Protein AF-A0A812JXA1-F1 (afdb_monomer_lite)

Radius of gyration: 20.54 Å; chains: 1; bounding box: 42×44×64 Å

Foldseek 3Di:
DEWEWEDDVPDATDGDRPQNVCCVVDDPPDHDDDDDDDPLQDLVYWYKYWYQVLLPPDPRDTFIWTKHACNNLPDVRLVVLLVVVVVVLVVQLVVLVVQLVVLVVCLVPDDPVCNVVSVVSNVVSVSSNVSSVVVVVVSVSCVVVRMDIADADPPVCRVVRNVVCSVVVNRPPPPDDPVVVVVVVVVVVVVVVVVVVVVPPPD

Sequence (203 aa):
DVVLYRDTNQHEPELLSVNEYLQEFLPANLRLRERQPHDRSSESVWVLVLCSASYCCRGPLNHWAPGWWREQLGDDEFLRLHEEAFSSLTERITEARLRCDLARIDYADCEEEQRDVAMATVITWQEEMQRLDNLREFRQRMLRAGIFVQESRADGSCLLWSLRALTRNDPQLEDESEEARQEQLDLRIAARRNISGLQTCEG

pLDDT: mean 73.34, std 18.46, range [36.84, 96.5]

Secondary structure (DSSP, 8-state):
-EEEEE--SSSS-EEEEHHHHHHTTS-TT--PPP-PPP-TT-TT-EEEEEEEGGGTTSSSPEEEEEEEEHHHH-HHHHHHHHHHHHHHHHHHHHHHHHHHHHHHHHHHH--GGGHHHHHHHHHHHHHHHHHHHHHHHHHHHHHHTTEEEPPPP-SS-HHHHHHHHHHHT-SS-----HHHHHHHHHHHHHHHHHHHHTTS---

Structure (mmCIF, N/CA/C/O backbone):
data_AF-A0A812JXA1-F1
#
_entry.id   AF-A0A812JXA1-F1
#
loop_
_atom_site.group_PDB
_atom_site.id
_atom_site.type_symbol
_atom_site.label_atom_id
_atom_site.label_alt_id
_atom_site.label_comp_id
_atom_site.label_asym_id
_atom_site.label_entity_id
_atom_site.label_seq_id
_atom_site.pdbx_PDB_ins_code
_atom_site.Cartn_x
_atom_site.Cartn_y
_atom_site.Cartn_z
_atom_site.occupancy
_atom_site.B_iso_or_equiv
_atom_site.auth_seq_id
_atom_site.auth_comp_id
_atom_site.auth_asym_id
_atom_site.auth_atom_id
_atom_site.pdbx_PDB_model_num
ATOM 1 N N . ASP A 1 1 ? -4.308 4.816 22.199 1.00 47.00 1 ASP A N 1
ATOM 2 C CA . ASP A 1 1 ? -3.147 3.893 22.238 1.00 47.00 1 ASP A CA 1
ATOM 3 C C . ASP A 1 1 ? -2.756 3.508 20.828 1.00 47.00 1 ASP A C 1
ATOM 5 O O . ASP A 1 1 ? -3.656 3.321 20.029 1.00 47.00 1 ASP A O 1
ATOM 9 N N . VAL A 1 2 ? -1.463 3.456 20.500 1.00 43.44 2 VAL A N 1
ATOM 10 C CA . VAL A 1 2 ? -0.997 3.103 19.148 1.00 43.44 2 VAL A CA 1
ATOM 11 C C . VAL A 1 2 ? -0.368 1.707 19.200 1.00 43.44 2 VAL A C 1
ATOM 13 O O . VAL A 1 2 ? 0.479 1.446 20.055 1.00 43.44 2 VAL A O 1
ATOM 16 N N . VAL A 1 3 ? -0.799 0.808 18.318 1.00 49.50 3 VAL A N 1
ATOM 17 C CA . VAL A 1 3 ? -0.258 -0.556 18.162 1.00 49.50 3 VAL A CA 1
ATOM 18 C C . VAL A 1 3 ? 0.629 -0.588 16.924 1.00 49.50 3 VAL A C 1
ATOM 20 O O . VAL A 1 3 ? 0.201 -0.068 15.893 1.00 49.50 3 VAL A O 1
ATOM 23 N N . LEU A 1 4 ? 1.832 -1.178 17.009 1.00 49.72 4 LEU A N 1
ATOM 24 C CA . LEU A 1 4 ? 2.688 -1.359 15.838 1.00 49.72 4 LEU A CA 1
ATOM 25 C C . LEU A 1 4 ? 2.557 -2.739 15.236 1.00 49.72 4 LEU A C 1
ATOM 27 O O . LEU A 1 4 ? 2.487 -3.768 15.896 1.00 49.72 4 LEU A O 1
ATOM 31 N N . TYR A 1 5 ? 2.599 -2.744 13.921 1.00 53.19 5 TYR A N 1
ATOM 32 C CA . TYR A 1 5 ? 2.764 -3.962 13.164 1.00 53.19 5 TYR A CA 1
ATOM 33 C C . TYR A 1 5 ? 4.083 -3.878 12.441 1.00 53.19 5 TYR A C 1
ATOM 35 O O . TYR A 1 5 ? 4.263 -2.988 11.610 1.00 53.19 5 TYR A O 1
ATOM 43 N N . ARG A 1 6 ? 5.006 -4.780 12.777 1.00 48.91 6 ARG A N 1
ATOM 44 C CA . ARG A 1 6 ? 6.240 -4.933 12.021 1.00 48.91 6 ARG A CA 1
ATOM 45 C C . ARG A 1 6 ? 6.047 -6.072 11.045 1.00 48.91 6 ARG A C 1
ATOM 47 O O . ARG A 1 6 ? 5.897 -7.230 11.428 1.00 48.91 6 ARG A O 1
ATOM 54 N N . ASP A 1 7 ? 6.089 -5.726 9.769 1.00 49.00 7 ASP A N 1
ATOM 55 C CA . ASP A 1 7 ? 6.208 -6.728 8.728 1.00 49.00 7 ASP A CA 1
ATOM 56 C C . ASP A 1 7 ? 7.645 -7.272 8.724 1.00 49.00 7 ASP A C 1
ATOM 58 O O . ASP A 1 7 ? 8.573 -6.653 8.194 1.00 49.00 7 ASP A O 1
ATOM 62 N N . THR A 1 8 ? 7.852 -8.402 9.394 1.00 46.81 8 THR A N 1
ATOM 63 C CA . THR A 1 8 ? 9.056 -9.206 9.223 1.00 46.81 8 THR A CA 1
ATOM 64 C C . THR A 1 8 ? 8.789 -10.114 8.023 1.00 46.81 8 THR A C 1
ATOM 66 O O . THR A 1 8 ? 7.745 -10.757 7.936 1.00 46.81 8 THR A O 1
ATOM 69 N N . ASN A 1 9 ? 9.710 -10.194 7.061 1.00 46.47 9 ASN A N 1
ATOM 70 C CA . ASN A 1 9 ? 9.578 -11.048 5.866 1.00 46.47 9 ASN A CA 1
ATOM 71 C C . ASN A 1 9 ? 9.526 -12.572 6.190 1.00 46.47 9 ASN A C 1
ATOM 73 O O . ASN A 1 9 ? 9.874 -13.397 5.350 1.00 46.47 9 ASN A O 1
ATOM 77 N N . GLN A 1 10 ? 9.167 -12.963 7.418 1.00 46.00 10 GLN A N 1
ATOM 78 C CA . GLN A 1 10 ? 9.210 -14.310 7.973 1.00 46.00 10 GLN A CA 1
ATOM 79 C C . GLN A 1 10 ? 7.863 -14.646 8.646 1.00 46.00 10 GLN A C 1
ATOM 81 O O . GLN A 1 10 ? 7.669 -14.529 9.847 1.00 46.00 10 GLN A O 1
ATOM 86 N N . HIS A 1 11 ? 6.940 -15.112 7.810 1.00 44.06 11 HIS A N 1
ATOM 87 C CA . HIS A 1 11 ? 5.798 -15.988 8.103 1.00 44.06 11 HIS A CA 1
ATOM 88 C C . HIS A 1 11 ? 4.578 -15.493 8.900 1.00 44.06 11 HIS A C 1
ATOM 90 O O . HIS A 1 11 ? 3.487 -15.892 8.502 1.00 44.06 11 HIS A O 1
ATOM 96 N N . GLU A 1 12 ? 4.661 -14.583 9.868 1.00 43.47 12 GLU A N 1
ATOM 97 C CA . GLU A 1 12 ? 3.472 -13.920 10.446 1.00 43.47 12 GLU A CA 1
ATOM 98 C C . GLU A 1 12 ? 3.821 -12.482 10.868 1.00 43.47 12 GLU A C 1
ATOM 100 O O . GLU A 1 12 ? 4.927 -12.260 11.358 1.00 43.47 12 GLU A O 1
ATOM 105 N N . PRO A 1 13 ? 2.932 -11.485 10.669 1.00 47.44 13 PRO A N 1
ATOM 106 C CA . PRO A 1 13 ? 3.186 -10.131 11.150 1.00 47.44 13 PRO A CA 1
ATOM 107 C C . PRO A 1 13 ? 3.361 -10.158 12.667 1.00 47.44 13 PRO A C 1
ATOM 109 O O . PRO A 1 13 ? 2.468 -10.615 13.384 1.00 47.44 13 PRO A O 1
ATOM 112 N N . GLU A 1 14 ? 4.485 -9.650 13.161 1.00 48.44 14 GLU A N 1
ATOM 113 C CA . GLU A 1 14 ? 4.710 -9.570 14.597 1.00 48.44 14 GLU A CA 1
ATOM 114 C C . GLU A 1 14 ? 3.941 -8.362 15.144 1.00 48.44 14 GLU A C 1
ATOM 116 O O . GLU A 1 14 ? 4.157 -7.211 14.738 1.00 48.44 14 GLU A O 1
ATOM 121 N N . LEU A 1 15 ? 2.995 -8.647 16.038 1.00 47.25 15 LEU A N 1
ATOM 122 C CA . LEU A 1 15 ? 2.322 -7.653 16.864 1.00 47.25 15 LEU A CA 1
ATOM 123 C C . LEU A 1 15 ? 3.344 -7.126 17.868 1.00 47.25 15 LEU A C 1
ATOM 125 O O . LEU A 1 15 ? 3.558 -7.738 18.910 1.00 47.25 15 LEU A O 1
ATOM 129 N N . LEU A 1 16 ? 3.969 -6.000 17.546 1.00 48.62 16 LEU A N 1
ATOM 130 C CA . LEU A 1 16 ? 4.795 -5.272 18.496 1.00 48.62 16 LEU A CA 1
ATOM 131 C C . LEU A 1 16 ? 3.952 -4.132 19.059 1.00 48.62 16 LEU A C 1
ATOM 133 O O . LEU A 1 16 ? 3.372 -3.320 18.342 1.00 48.62 16 LEU A O 1
ATOM 137 N N . SER A 1 17 ? 3.882 -3.994 20.369 1.00 49.84 17 SER A N 1
ATOM 138 C CA . SER A 1 17 ? 3.446 -2.721 20.928 1.00 49.84 17 SER A CA 1
ATOM 139 C C . SER A 1 17 ? 4.358 -1.600 20.389 1.00 49.84 17 SER A C 1
ATOM 141 O O . SER A 1 17 ? 5.561 -1.801 20.200 1.00 49.84 17 SER A O 1
ATOM 143 N N . VAL A 1 18 ? 3.826 -0.384 20.173 1.00 51.50 18 VAL A N 1
ATOM 144 C CA . VAL A 1 18 ? 4.669 0.815 19.927 1.00 51.50 18 VAL A CA 1
ATOM 145 C C . VAL A 1 18 ? 5.808 0.904 20.923 1.00 51.50 18 VAL A C 1
ATOM 147 O O . VAL A 1 18 ? 6.904 1.345 20.590 1.00 51.50 18 VAL A O 1
ATOM 150 N N . ASN A 1 19 ? 5.540 0.429 22.130 1.00 50.81 19 ASN A N 1
ATOM 151 C CA . ASN A 1 19 ? 6.482 0.398 23.211 1.00 50.81 19 ASN A CA 1
ATOM 152 C C . ASN A 1 19 ? 7.686 -0.496 22.922 1.00 50.81 19 ASN A C 1
ATOM 154 O O . ASN A 1 19 ? 8.795 -0.023 23.107 1.00 50.81 19 ASN A O 1
ATOM 158 N N . GLU A 1 20 ? 7.514 -1.710 22.405 1.00 54.56 20 GLU A N 1
ATOM 159 C CA . GLU A 1 20 ? 8.637 -2.610 22.095 1.00 54.56 20 GLU A CA 1
ATOM 160 C C . GLU A 1 20 ? 9.541 -2.054 20.993 1.00 54.56 20 GLU A C 1
ATOM 162 O O . GLU A 1 20 ? 10.758 -2.021 21.156 1.00 54.56 20 GLU A O 1
ATOM 167 N N . TYR A 1 21 ? 8.956 -1.520 19.921 1.00 55.97 21 TYR A N 1
ATOM 168 C CA . TYR A 1 21 ? 9.725 -0.885 18.849 1.00 55.97 21 TYR A CA 1
ATOM 169 C C . TYR A 1 21 ? 10.427 0.396 19.317 1.00 55.97 21 TYR A C 1
ATOM 171 O O . TYR A 1 21 ? 11.605 0.589 19.044 1.00 55.97 21 TYR A O 1
ATOM 179 N N . LEU A 1 22 ? 9.731 1.287 20.037 1.00 54.34 22 LEU A N 1
ATOM 180 C CA . LEU A 1 22 ? 10.336 2.524 20.542 1.00 54.34 22 LEU A CA 1
ATOM 181 C C . LEU A 1 22 ? 11.379 2.254 21.628 1.00 54.34 22 LEU A C 1
ATOM 183 O O . LEU A 1 22 ? 12.313 3.038 21.773 1.00 54.34 22 LEU A O 1
ATOM 187 N N . GLN A 1 23 ? 11.254 1.158 22.374 1.00 60.25 23 GLN A N 1
ATOM 188 C CA . GLN A 1 23 ? 12.194 0.782 23.423 1.00 60.25 23 GLN A CA 1
ATOM 189 C C . GLN A 1 23 ? 13.572 0.395 22.877 1.00 60.25 23 GLN A C 1
ATOM 191 O O . GLN A 1 23 ? 14.554 0.575 23.592 1.00 60.25 23 GLN A O 1
ATOM 196 N N . GLU A 1 24 ? 13.682 -0.004 21.604 1.00 58.28 24 GLU A N 1
ATOM 197 C CA . GLU A 1 24 ? 14.976 -0.136 20.912 1.00 58.28 24 GLU A CA 1
ATOM 198 C C . GLU A 1 24 ? 15.706 1.213 20.749 1.00 58.28 24 GLU A C 1
ATOM 200 O O . GLU A 1 24 ? 16.930 1.250 20.629 1.00 58.28 24 GLU A O 1
ATOM 205 N N . PHE A 1 25 ? 14.971 2.329 20.772 1.00 54.22 25 PHE A N 1
ATOM 206 C CA . PHE A 1 25 ? 15.504 3.684 20.597 1.00 54.22 25 PHE A CA 1
ATOM 207 C C . PHE A 1 25 ? 15.569 4.483 21.904 1.00 54.22 25 PHE A C 1
ATOM 209 O O . PHE A 1 25 ? 16.093 5.600 21.917 1.00 54.22 25 PHE A O 1
ATOM 216 N N . LEU A 1 26 ? 15.034 3.945 23.003 1.00 42.44 26 LEU A N 1
ATOM 217 C CA . LEU A 1 26 ? 15.062 4.599 24.304 1.00 42.44 26 LEU A CA 1
ATOM 218 C C . LEU A 1 26 ? 16.324 4.216 25.095 1.00 42.44 26 LEU A C 1
ATOM 220 O O . LEU A 1 26 ? 16.783 3.076 25.035 1.00 42.44 26 LEU A O 1
ATOM 224 N N . PRO A 1 27 ? 16.881 5.146 25.891 1.00 44.25 27 PRO A N 1
ATOM 225 C CA . PRO A 1 27 ? 17.913 4.835 26.874 1.00 44.25 27 PRO A CA 1
ATOM 226 C C . PRO A 1 27 ? 17.512 3.646 27.759 1.00 44.25 27 PRO A C 1
ATOM 228 O O . PRO A 1 27 ? 16.365 3.562 28.189 1.00 44.25 27 PRO A O 1
ATOM 231 N N . ALA A 1 28 ? 18.457 2.761 28.096 1.00 56.38 28 ALA A N 1
ATOM 232 C CA . ALA A 1 28 ? 18.189 1.501 28.813 1.00 56.38 28 ALA A CA 1
ATOM 233 C C . ALA A 1 28 ? 17.456 1.658 30.167 1.00 56.38 28 ALA A C 1
ATOM 235 O O . ALA A 1 28 ? 16.892 0.699 30.698 1.00 56.38 28 ALA A O 1
ATOM 236 N N . ASN A 1 29 ? 17.476 2.861 30.744 1.00 51.19 29 ASN A N 1
ATOM 237 C CA . ASN A 1 29 ? 16.800 3.227 31.987 1.00 51.19 29 ASN A CA 1
ATOM 238 C C . ASN A 1 29 ? 15.346 3.706 31.802 1.00 51.19 29 ASN A C 1
ATOM 240 O O . ASN A 1 29 ? 14.646 3.887 32.797 1.00 51.19 29 ASN A O 1
ATOM 244 N N . LEU A 1 30 ? 14.880 3.910 30.569 1.00 36.84 30 LEU A N 1
ATOM 245 C CA . LEU A 1 30 ? 13.503 4.271 30.249 1.00 36.84 30 LEU A CA 1
ATOM 246 C C . LEU A 1 30 ? 12.765 3.038 29.729 1.00 36.84 30 LEU A C 1
ATOM 248 O O . LEU A 1 30 ? 13.123 2.460 28.709 1.00 36.84 30 LEU A O 1
ATOM 252 N N . ARG A 1 31 ? 11.715 2.634 30.447 1.00 45.81 31 ARG A N 1
ATOM 253 C CA . ARG A 1 31 ? 10.808 1.568 30.015 1.00 45.81 31 ARG A CA 1
ATOM 254 C C . ARG A 1 31 ? 9.458 2.166 29.690 1.00 45.81 31 ARG A C 1
ATOM 256 O O . ARG A 1 31 ? 8.892 2.903 30.500 1.00 45.81 31 ARG A O 1
ATOM 263 N N . LEU A 1 32 ? 8.931 1.818 28.528 1.00 46.78 32 LEU A N 1
ATOM 264 C CA . LEU A 1 32 ? 7.546 2.103 28.206 1.00 46.78 32 LEU A CA 1
ATOM 265 C C . LEU A 1 32 ? 6.682 1.043 28.904 1.00 46.78 32 LEU A C 1
ATOM 267 O O . LEU A 1 32 ? 7.048 -0.127 28.972 1.00 46.78 32 LEU A O 1
ATOM 271 N N . ARG A 1 33 ? 5.577 1.455 29.534 1.00 44.72 33 ARG A N 1
ATOM 272 C CA . ARG A 1 33 ? 4.720 0.521 30.282 1.00 44.72 33 ARG A CA 1
ATOM 273 C C . ARG A 1 33 ? 4.042 -0.443 29.307 1.00 44.72 33 ARG A C 1
ATOM 275 O O . ARG A 1 33 ? 3.288 0.015 28.453 1.00 44.72 33 ARG A O 1
ATOM 282 N N . GLU A 1 34 ? 4.245 -1.749 29.473 1.00 42.81 34 GLU A N 1
ATOM 283 C CA . GLU A 1 34 ? 3.378 -2.769 28.867 1.00 42.81 34 GLU A CA 1
ATOM 284 C C . GLU A 1 34 ? 1.927 -2.483 29.268 1.00 42.81 34 GLU A C 1
ATOM 286 O O . GLU A 1 34 ? 1.610 -2.327 30.454 1.00 42.81 34 GLU A O 1
ATOM 291 N N . ARG A 1 35 ? 1.044 -2.359 28.275 1.00 46.59 35 ARG A N 1
ATOM 292 C CA . ARG A 1 35 ? -0.397 -2.262 28.506 1.00 46.59 35 ARG A CA 1
ATOM 293 C C . ARG A 1 35 ? -1.067 -3.582 28.147 1.00 46.59 35 ARG A C 1
ATOM 295 O O . ARG A 1 35 ? -0.590 -4.327 27.301 1.00 46.59 35 ARG A O 1
ATOM 302 N N . GLN A 1 36 ? -2.166 -3.836 28.858 1.00 50.19 36 GLN A N 1
ATOM 303 C CA . GLN A 1 36 ? -3.110 -4.935 28.655 1.00 50.19 36 GLN A CA 1
ATOM 304 C C . GLN A 1 36 ? -3.514 -5.089 27.178 1.00 50.19 36 GLN A C 1
ATOM 306 O O . GLN A 1 36 ? -3.412 -4.110 26.437 1.00 50.19 36 GLN A O 1
ATOM 311 N N . PRO A 1 37 ? -4.016 -6.271 26.756 1.00 56.03 37 PRO A N 1
ATOM 312 C CA . PRO A 1 37 ? -4.596 -6.429 25.425 1.00 56.03 37 PRO A CA 1
ATOM 313 C C . PRO A 1 37 ? -5.590 -5.296 25.169 1.00 56.03 37 PRO A C 1
ATOM 315 O O . PRO A 1 37 ? -6.545 -5.112 25.924 1.00 56.03 37 PRO A O 1
ATOM 318 N N . HIS A 1 38 ? -5.300 -4.489 24.150 1.00 64.81 38 HIS A N 1
ATOM 319 C CA . HIS A 1 38 ? -6.135 -3.353 23.800 1.00 64.81 38 HIS A CA 1
ATOM 320 C C . HIS A 1 38 ? -7.512 -3.858 23.370 1.00 64.81 38 HIS A C 1
ATOM 322 O O . HIS A 1 38 ? -7.615 -4.836 22.627 1.00 64.81 38 HIS A O 1
ATOM 328 N N . ASP A 1 39 ? -8.562 -3.183 23.831 1.00 77.69 39 ASP A N 1
ATOM 329 C CA . ASP A 1 39 ? -9.905 -3.387 23.307 1.00 77.69 39 ASP A CA 1
ATOM 330 C C . ASP A 1 39 ? -9.907 -3.021 21.818 1.00 77.69 39 ASP A C 1
ATOM 332 O O . ASP A 1 39 ? -9.845 -1.845 21.454 1.00 77.69 39 ASP A O 1
ATOM 336 N N . ARG A 1 40 ? -9.935 -4.048 20.963 1.00 82.31 40 ARG A N 1
ATOM 337 C CA . ARG A 1 40 ? -9.897 -3.902 19.504 1.00 82.31 40 ARG A CA 1
ATOM 338 C C . ARG A 1 40 ? -11.133 -3.216 18.948 1.00 82.31 40 ARG A C 1
ATOM 340 O O . ARG A 1 40 ? -11.069 -2.755 17.824 1.00 82.31 40 ARG A O 1
ATOM 347 N N . SER A 1 41 ? -12.221 -3.122 19.710 1.00 83.25 41 SER A N 1
ATOM 348 C CA . SER A 1 41 ? -13.416 -2.373 19.309 1.00 83.25 41 SER A CA 1
ATOM 349 C C . SER A 1 41 ? -13.345 -0.888 19.676 1.00 83.25 41 SER A C 1
ATOM 351 O O . SER A 1 41 ? -14.182 -0.099 19.247 1.00 83.25 41 SER A O 1
ATOM 353 N N . SER A 1 42 ? -12.345 -0.473 20.462 1.00 80.75 42 SER A N 1
ATOM 354 C CA . SER A 1 42 ? -12.266 0.897 20.956 1.00 80.75 42 SER A CA 1
ATOM 355 C C . SER A 1 42 ? -11.832 1.880 19.870 1.00 80.75 42 SER A C 1
ATOM 357 O O . SER A 1 42 ? -10.747 1.763 19.307 1.00 80.75 42 SER A O 1
ATOM 359 N N . GLU A 1 43 ? -12.607 2.944 19.677 1.00 72.31 43 GLU A N 1
ATOM 360 C CA . GLU A 1 43 ? -12.248 4.092 18.824 1.00 72.31 43 GLU A CA 1
ATOM 361 C C . GLU A 1 43 ? -11.020 4.871 19.344 1.00 72.31 43 GLU A C 1
ATOM 363 O O . GLU A 1 43 ? -10.392 5.642 18.621 1.00 72.31 43 GLU A O 1
ATOM 368 N N . SER A 1 44 ? -10.646 4.663 20.613 1.00 68.69 44 SER A N 1
ATOM 369 C CA . SER A 1 44 ? -9.478 5.301 21.241 1.00 68.69 44 SER A CA 1
ATOM 370 C C . SER A 1 44 ? -8.157 4.545 21.013 1.00 68.69 44 SER A C 1
ATOM 372 O O . SER A 1 44 ? -7.084 4.978 21.462 1.00 68.69 44 SER A O 1
ATOM 374 N N . VAL A 1 45 ? -8.224 3.400 20.328 1.00 75.00 45 VAL A N 1
ATOM 375 C CA . VAL A 1 45 ? -7.081 2.564 19.959 1.00 75.00 45 VAL A CA 1
ATOM 376 C C . VAL A 1 45 ? -6.844 2.700 18.460 1.00 75.00 45 VAL A C 1
ATOM 378 O O . VAL A 1 45 ? -7.736 2.494 17.648 1.00 75.00 45 VAL A O 1
ATOM 381 N N . TRP A 1 46 ? -5.621 3.043 18.083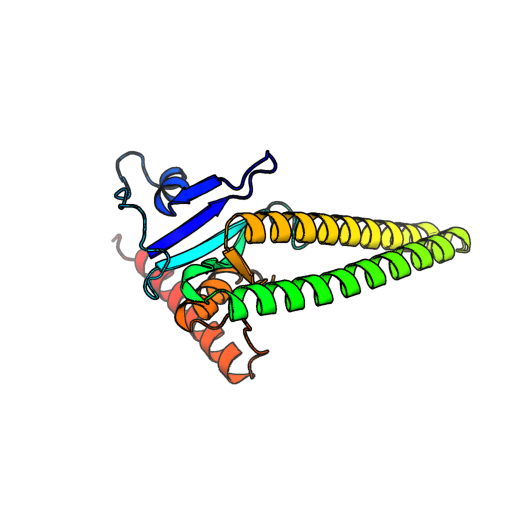 1.00 73.06 46 TRP A N 1
ATOM 382 C CA . TRP A 1 46 ? -5.211 3.247 16.704 1.00 73.06 46 TRP A CA 1
ATOM 383 C C . TRP A 1 46 ? -4.187 2.186 16.313 1.00 73.06 46 TRP A C 1
ATOM 385 O O . TRP A 1 46 ? -3.285 1.866 17.093 1.00 73.06 46 TRP A O 1
ATOM 395 N N . VAL A 1 47 ? -4.294 1.654 15.097 1.00 82.19 47 VAL A N 1
ATOM 396 C CA . VAL A 1 47 ? -3.282 0.750 14.548 1.00 82.19 47 VAL A CA 1
ATOM 397 C C . VAL A 1 47 ? -2.408 1.537 13.592 1.00 82.19 47 VAL A C 1
ATOM 399 O O . VAL A 1 47 ? -2.894 2.206 12.683 1.00 82.19 47 VAL A O 1
ATOM 402 N N . LEU A 1 48 ? -1.102 1.463 13.804 1.00 80.75 48 LEU A N 1
ATOM 403 C CA . LEU A 1 48 ? -0.125 2.075 12.929 1.00 80.75 48 LEU A CA 1
ATOM 404 C C . LEU A 1 48 ? 0.830 0.988 12.449 1.00 80.75 48 LEU A C 1
ATOM 406 O O . LEU A 1 48 ? 1.560 0.384 13.227 1.00 80.75 48 LEU A O 1
ATOM 410 N N . VAL A 1 49 ? 0.822 0.715 11.156 1.00 79.38 49 VAL A N 1
ATOM 411 C CA . VAL A 1 49 ? 1.627 -0.351 10.573 1.00 79.38 49 VAL A CA 1
ATOM 412 C C . VAL A 1 49 ? 2.946 0.222 10.076 1.00 79.38 49 VAL A C 1
ATOM 414 O O . VAL A 1 49 ? 2.965 1.206 9.334 1.00 79.38 49 VAL A O 1
ATOM 417 N N . LEU A 1 50 ? 4.048 -0.390 10.509 1.00 76.12 50 LEU A N 1
ATOM 418 C CA . LEU A 1 50 ? 5.392 -0.094 10.045 1.00 76.12 50 LEU A CA 1
ATOM 419 C C . LEU A 1 50 ? 5.786 -1.093 8.960 1.00 76.12 50 LEU A C 1
ATOM 421 O O . LEU A 1 50 ? 6.116 -2.249 9.232 1.00 76.12 50 LEU A O 1
ATOM 425 N N . CYS A 1 51 ? 5.804 -0.619 7.723 1.00 71.44 51 CYS A N 1
ATOM 426 C CA . CYS A 1 51 ? 6.219 -1.397 6.567 1.00 71.44 51 CYS A CA 1
ATOM 427 C C . CYS A 1 51 ? 7.641 -0.996 6.165 1.00 71.44 51 CYS A C 1
ATOM 429 O O . CYS A 1 51 ? 7.984 0.188 6.168 1.00 71.44 51 CYS A O 1
ATOM 431 N N . SER A 1 52 ? 8.475 -1.949 5.746 1.00 62.12 52 SER A N 1
ATOM 432 C CA . SER A 1 52 ? 9.725 -1.578 5.069 1.00 62.12 52 SER A CA 1
ATOM 433 C C . SER A 1 52 ? 9.409 -0.981 3.683 1.00 62.12 52 SER A C 1
ATOM 435 O O . SER A 1 52 ? 8.580 -1.509 2.938 1.00 62.12 52 SER A O 1
ATOM 437 N N . ALA A 1 53 ? 10.026 0.152 3.320 1.00 50.88 53 ALA A N 1
ATOM 438 C CA . ALA A 1 53 ? 9.720 0.918 2.100 1.00 50.88 53 ALA A CA 1
ATOM 439 C C . ALA A 1 53 ? 10.215 0.286 0.788 1.00 50.88 53 ALA A C 1
ATOM 441 O O . ALA A 1 53 ? 10.171 0.944 -0.256 1.00 50.88 53 ALA A O 1
ATOM 442 N N . SER A 1 54 ? 10.528 -1.014 0.776 1.00 48.91 54 SER A N 1
ATOM 443 C CA . SER A 1 54 ? 10.430 -1.827 -0.450 1.00 48.91 54 SER A CA 1
ATOM 444 C C . SER A 1 54 ? 9.057 -1.667 -1.130 1.00 48.91 54 SER A C 1
ATOM 446 O O . SER A 1 54 ? 8.908 -1.926 -2.316 1.00 48.91 54 SER A O 1
ATOM 448 N N . TYR A 1 55 ? 8.077 -1.167 -0.378 1.00 44.84 55 TYR A N 1
ATOM 449 C CA . TYR A 1 55 ? 6.748 -0.739 -0.780 1.00 44.84 55 TYR A CA 1
ATOM 450 C C . TYR A 1 55 ? 6.652 0.549 -1.646 1.00 44.84 55 TYR A C 1
ATOM 452 O O . TYR A 1 55 ? 5.667 0.718 -2.368 1.00 44.84 55 TYR A O 1
ATOM 460 N N . CYS A 1 56 ? 7.639 1.462 -1.609 1.00 43.50 56 CYS A N 1
ATOM 461 C CA . CYS A 1 56 ? 7.580 2.791 -2.264 1.00 43.50 56 CYS A CA 1
ATOM 462 C C . CYS A 1 56 ? 8.883 3.236 -2.969 1.00 43.50 56 CYS A C 1
ATOM 464 O O . CYS A 1 56 ? 9.129 4.436 -3.101 1.00 43.50 56 CYS A O 1
ATOM 466 N N . CYS A 1 57 ? 9.729 2.303 -3.415 1.00 43.38 57 CYS A N 1
ATOM 467 C CA . CYS A 1 57 ? 10.885 2.577 -4.292 1.00 43.38 57 CYS A CA 1
ATOM 468 C C . CYS A 1 57 ? 11.901 3.626 -3.779 1.00 43.38 57 CYS A C 1
ATOM 470 O O . CYS A 1 57 ? 12.608 4.246 -4.570 1.00 43.38 57 CYS A O 1
ATOM 472 N N . ARG A 1 58 ? 12.021 3.841 -2.461 1.00 41.22 58 ARG A N 1
ATOM 473 C CA . ARG A 1 58 ? 13.035 4.740 -1.872 1.00 41.22 58 ARG A CA 1
ATOM 474 C C . ARG A 1 58 ? 13.871 4.029 -0.817 1.00 41.22 58 ARG A C 1
ATOM 476 O O . ARG A 1 58 ? 13.866 4.419 0.345 1.00 41.22 58 ARG A O 1
ATOM 483 N N . GLY A 1 59 ? 14.596 2.991 -1.232 1.00 45.06 59 GLY A N 1
ATOM 484 C CA . GLY A 1 59 ? 15.549 2.290 -0.368 1.00 45.06 59 GLY A CA 1
ATOM 485 C C . GLY A 1 59 ? 14.948 1.784 0.960 1.00 45.06 59 GLY A C 1
ATOM 486 O O . GLY A 1 59 ? 13.728 1.704 1.112 1.00 45.06 59 GLY A O 1
ATOM 487 N N . PRO A 1 60 ? 15.793 1.420 1.938 1.00 45.31 60 PRO A N 1
ATOM 488 C CA . PRO A 1 60 ? 15.369 0.880 3.228 1.00 45.31 60 PRO A CA 1
ATOM 489 C C . PRO A 1 60 ? 14.929 2.001 4.182 1.00 45.31 60 PRO A C 1
ATOM 491 O O . PRO A 1 60 ? 15.539 2.225 5.225 1.00 45.31 60 PRO A O 1
ATOM 494 N N . LEU A 1 61 ? 13.894 2.754 3.815 1.00 52.44 61 LEU A N 1
ATOM 495 C CA . LEU A 1 61 ? 13.226 3.666 4.743 1.00 52.44 61 LEU A CA 1
ATOM 496 C C . LEU A 1 61 ? 11.992 2.986 5.335 1.00 52.44 61 LEU A C 1
ATOM 498 O O . LEU A 1 61 ? 11.411 2.085 4.749 1.00 52.44 61 LEU A O 1
ATOM 502 N N . ASN A 1 62 ? 11.599 3.387 6.530 1.00 63.78 62 ASN A N 1
ATOM 503 C CA . ASN A 1 62 ? 10.399 2.884 7.180 1.00 63.78 62 ASN A CA 1
ATOM 504 C C . ASN A 1 62 ? 9.180 3.673 6.664 1.00 63.78 62 ASN A C 1
ATOM 506 O O . ASN A 1 62 ? 9.193 4.904 6.703 1.00 63.78 62 ASN A O 1
ATOM 510 N N . HIS A 1 63 ? 8.152 2.988 6.158 1.00 75.81 63 HIS A N 1
ATOM 511 C CA . HIS A 1 63 ? 6.882 3.582 5.734 1.00 75.81 63 HIS A CA 1
ATOM 512 C C . HIS A 1 63 ? 5.799 3.301 6.775 1.00 75.81 63 HIS A C 1
ATOM 514 O O . HIS A 1 63 ? 5.675 2.182 7.266 1.00 75.81 63 HIS A O 1
ATOM 520 N N . TRP A 1 64 ? 5.013 4.324 7.092 1.00 81.19 64 TRP A N 1
ATOM 521 C CA . TRP A 1 64 ? 3.921 4.242 8.052 1.00 81.19 64 TRP A CA 1
ATOM 522 C C . TRP A 1 64 ? 2.590 4.231 7.319 1.00 81.19 64 TRP A C 1
ATOM 524 O O . TRP A 1 64 ? 2.375 5.076 6.451 1.00 81.19 64 TRP A O 1
ATOM 534 N N . ALA A 1 65 ? 1.718 3.300 7.690 1.00 84.50 65 ALA A N 1
ATOM 535 C CA . ALA A 1 65 ? 0.369 3.192 7.160 1.00 84.50 65 ALA A CA 1
ATOM 536 C C . ALA A 1 65 ? -0.651 3.112 8.309 1.00 84.50 65 ALA A C 1
ATOM 538 O O . ALA A 1 65 ? -0.404 2.402 9.289 1.00 84.50 65 ALA A O 1
ATOM 539 N N . PRO A 1 66 ? -1.790 3.820 8.231 1.00 88.38 66 PRO A N 1
ATOM 540 C CA . PRO A 1 66 ? -2.853 3.671 9.207 1.00 88.38 66 PRO A CA 1
ATOM 541 C C . PRO A 1 66 ? -3.574 2.341 8.999 1.00 88.38 66 PRO A C 1
ATOM 543 O O . PRO A 1 66 ? -3.752 1.881 7.865 1.00 88.38 66 PRO A O 1
ATOM 546 N N . GLY A 1 67 ? -3.994 1.735 10.103 1.00 90.50 67 GLY A N 1
ATOM 547 C CA . GLY A 1 67 ? -4.805 0.535 10.092 1.00 90.50 67 GLY A CA 1
ATOM 548 C C . GLY A 1 67 ? -5.999 0.617 11.034 1.00 90.50 67 GLY A C 1
ATOM 549 O O . GLY A 1 67 ? -5.994 1.357 12.019 1.00 90.50 67 GLY A O 1
ATOM 550 N N . TRP A 1 68 ? -6.997 -0.204 10.736 1.00 90.94 68 TRP A N 1
ATOM 551 C CA . TRP A 1 68 ? -8.214 -0.360 11.520 1.00 90.94 68 TRP A CA 1
ATOM 552 C C . TRP A 1 68 ? -8.462 -1.833 11.768 1.00 90.94 68 TRP A C 1
ATOM 554 O O . TRP A 1 68 ? -8.324 -2.658 10.860 1.00 90.94 68 TRP A O 1
ATOM 564 N N . TRP A 1 69 ? -8.849 -2.158 12.992 1.00 91.50 69 TRP A N 1
ATOM 565 C CA . TRP A 1 69 ? -9.325 -3.492 13.308 1.00 91.50 69 TRP A CA 1
ATOM 566 C C . TRP A 1 69 ? -10.680 -3.745 12.657 1.00 91.50 69 TRP A C 1
ATOM 568 O O . TRP A 1 69 ? -11.521 -2.850 12.552 1.00 91.50 69 TRP A O 1
ATOM 578 N N . ARG A 1 70 ? -10.923 -4.999 12.281 1.00 93.31 70 ARG A N 1
ATOM 579 C CA . ARG A 1 70 ? -12.232 -5.479 11.831 1.00 93.31 70 ARG A CA 1
ATOM 580 C C . ARG A 1 70 ? -13.323 -5.133 12.843 1.00 93.31 70 ARG A C 1
ATOM 582 O O . ARG A 1 70 ? -14.410 -4.732 12.454 1.00 93.31 70 ARG A O 1
ATOM 589 N N . GLU A 1 71 ? -13.015 -5.229 14.131 1.00 92.44 71 GLU A N 1
ATOM 590 C CA . GLU A 1 71 ? -13.925 -4.908 15.228 1.00 92.44 71 GLU A CA 1
ATOM 591 C C . GLU A 1 71 ? -14.294 -3.414 15.309 1.00 92.44 71 GLU A C 1
ATOM 593 O O . GLU A 1 71 ? -15.340 -3.100 15.867 1.00 92.44 71 GLU A O 1
ATOM 598 N N . GLN A 1 72 ? -13.482 -2.505 14.751 1.00 89.50 72 GLN A N 1
ATOM 599 C CA . GLN A 1 72 ? -13.785 -1.062 14.699 1.00 89.50 72 GLN A CA 1
ATOM 600 C C . GLN A 1 72 ? -14.685 -0.702 13.518 1.00 89.50 72 GLN A C 1
ATOM 602 O O . GLN A 1 72 ? -15.535 0.171 13.641 1.00 89.50 72 GLN A O 1
ATOM 607 N N . LEU A 1 73 ? -14.480 -1.361 12.376 1.00 91.19 73 LEU A N 1
ATOM 608 C CA . LEU A 1 73 ? -15.217 -1.095 11.136 1.00 91.19 73 LEU A CA 1
ATOM 609 C C . LEU A 1 73 ? -16.536 -1.881 11.064 1.00 91.19 73 LEU A C 1
ATOM 611 O O . LEU A 1 73 ? -17.492 -1.474 10.413 1.00 91.19 73 LEU A O 1
ATOM 615 N N . GLY A 1 74 ? -16.593 -3.036 11.726 1.00 93.25 74 GLY A N 1
ATOM 616 C CA . GLY A 1 74 ? -17.624 -4.035 11.477 1.00 93.25 74 GLY A CA 1
ATOM 617 C C . GLY A 1 74 ? -17.359 -4.827 10.193 1.00 93.25 74 GLY A C 1
ATOM 618 O O . GLY A 1 74 ? -16.606 -4.419 9.308 1.00 93.25 74 GLY A O 1
ATOM 619 N N . ASP A 1 75 ? -17.977 -6.003 10.103 1.00 95.56 75 ASP A N 1
ATOM 620 C CA . ASP A 1 75 ? -17.684 -6.993 9.061 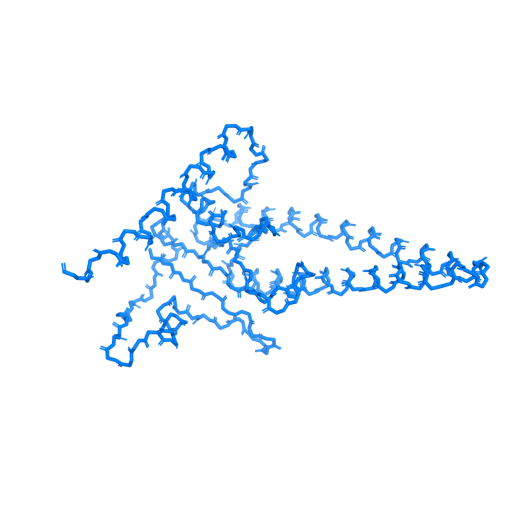1.00 95.56 75 ASP A CA 1
ATOM 621 C C . ASP A 1 75 ? -17.943 -6.481 7.641 1.00 95.56 75 ASP A C 1
ATOM 623 O O . ASP A 1 75 ? -17.105 -6.673 6.760 1.00 95.56 75 ASP A O 1
ATOM 627 N N . ASP A 1 76 ? -19.076 -5.812 7.428 1.00 96.50 76 ASP A N 1
ATOM 628 C CA . ASP A 1 76 ? -19.498 -5.369 6.098 1.00 96.50 76 ASP A CA 1
ATOM 629 C C . ASP A 1 76 ? -18.557 -4.294 5.538 1.00 96.50 76 ASP A C 1
ATOM 631 O O . ASP A 1 76 ? -18.090 -4.395 4.401 1.00 96.50 76 ASP A O 1
ATOM 635 N N . GLU A 1 77 ? -18.229 -3.280 6.343 1.00 94.81 77 GLU A N 1
ATOM 636 C CA . GLU A 1 77 ? -17.309 -2.219 5.933 1.00 94.81 77 GLU A CA 1
ATOM 637 C C . GLU A 1 77 ? -15.882 -2.748 5.769 1.00 94.81 77 GLU A C 1
ATOM 639 O O . GLU A 1 77 ? -15.219 -2.432 4.780 1.00 94.81 77 GLU A O 1
ATOM 644 N N . PHE A 1 78 ? -15.428 -3.605 6.686 1.00 94.88 78 PHE A N 1
ATOM 645 C CA . PHE A 1 78 ? -14.118 -4.239 6.602 1.00 94.88 78 PHE A CA 1
ATOM 646 C C . PHE A 1 78 ? -13.940 -5.023 5.295 1.00 94.88 78 PHE A C 1
ATOM 648 O O . PHE A 1 78 ? -12.919 -4.875 4.617 1.00 94.88 78 PHE A O 1
ATOM 655 N N . LEU A 1 79 ? -14.927 -5.846 4.922 1.00 94.62 79 LEU A N 1
ATOM 656 C CA . LEU A 1 79 ? -14.880 -6.622 3.683 1.00 94.62 79 LEU A CA 1
ATOM 657 C C . LEU A 1 79 ? -14.946 -5.719 2.451 1.00 94.62 79 LEU A C 1
ATOM 659 O O . LEU A 1 79 ? -14.116 -5.880 1.557 1.00 94.62 79 LEU A O 1
ATOM 663 N N . ARG A 1 80 ? -15.847 -4.728 2.434 1.00 95.81 80 ARG A N 1
ATOM 664 C CA . ARG A 1 80 ? -15.960 -3.759 1.334 1.00 95.81 80 ARG A CA 1
ATOM 665 C C . ARG A 1 80 ? -14.636 -3.037 1.073 1.00 95.81 80 ARG A C 1
ATOM 667 O O . ARG A 1 80 ? -14.178 -2.987 -0.065 1.00 95.81 80 ARG A O 1
ATOM 674 N N . LEU A 1 81 ? -14.001 -2.504 2.118 1.00 94.25 81 LEU A N 1
ATOM 675 C CA . LEU A 1 81 ? -12.737 -1.770 1.995 1.00 94.25 81 LEU A CA 1
ATOM 676 C C . LEU A 1 81 ? -11.604 -2.659 1.463 1.00 94.25 81 LEU A C 1
ATOM 678 O O . LEU A 1 81 ? -10.805 -2.226 0.630 1.00 94.25 81 LEU A O 1
ATOM 682 N N . HIS A 1 82 ? -11.540 -3.921 1.899 1.00 93.25 82 HIS A N 1
ATOM 683 C CA . HIS A 1 82 ? -10.583 -4.881 1.344 1.00 93.25 82 HIS A CA 1
ATOM 684 C C . HIS A 1 82 ? -10.884 -5.214 -0.118 1.00 93.25 82 HIS A C 1
ATOM 686 O O . HIS A 1 82 ? -9.957 -5.237 -0.924 1.00 93.25 82 HIS A O 1
ATOM 692 N N . GLU A 1 83 ? -12.145 -5.442 -0.484 1.00 94.00 83 GLU A N 1
ATOM 693 C CA . GLU A 1 83 ? -12.550 -5.715 -1.869 1.00 94.00 83 GLU A CA 1
ATOM 694 C C . GLU A 1 83 ? -12.197 -4.560 -2.812 1.00 94.00 83 GLU A C 1
ATOM 696 O O . GLU A 1 83 ? -11.604 -4.794 -3.870 1.00 94.00 83 GLU A O 1
ATOM 701 N N . GLU A 1 84 ? -12.483 -3.318 -2.418 1.00 92.81 84 GLU A N 1
ATOM 702 C CA . GLU A 1 84 ? -12.109 -2.113 -3.167 1.00 92.81 84 GLU A CA 1
ATOM 703 C C . GLU A 1 84 ? -10.588 -2.030 -3.351 1.00 92.81 84 GLU A C 1
ATOM 705 O O . GLU A 1 84 ? -10.086 -1.861 -4.469 1.00 92.81 84 GLU A O 1
ATOM 710 N N . ALA A 1 85 ? -9.835 -2.23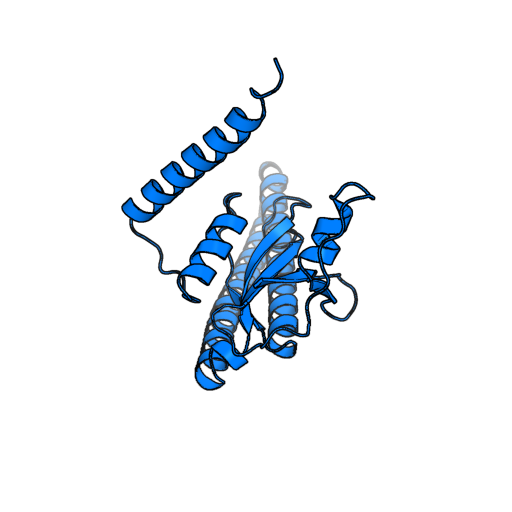4 -2.269 1.00 89.19 85 ALA A N 1
ATOM 711 C CA . ALA A 1 85 ? -8.382 -2.190 -2.307 1.00 89.19 85 ALA A CA 1
ATOM 712 C C . ALA A 1 85 ? -7.763 -3.308 -3.166 1.00 89.19 85 ALA A C 1
ATOM 714 O O . ALA A 1 85 ? -6.811 -3.061 -3.910 1.00 89.19 85 ALA A O 1
ATOM 715 N N . PHE A 1 86 ? -8.288 -4.535 -3.094 1.00 92.50 86 PHE A N 1
ATOM 716 C CA . PHE A 1 86 ? -7.826 -5.651 -3.925 1.00 92.50 86 PHE A CA 1
ATOM 717 C C . PHE A 1 86 ? -8.198 -5.468 -5.395 1.00 92.50 86 PHE A C 1
ATOM 719 O O . PHE A 1 86 ? -7.401 -5.835 -6.263 1.00 92.50 86 PHE A O 1
ATOM 726 N N . SER A 1 87 ? -9.361 -4.885 -5.683 1.00 93.12 87 SER A N 1
ATOM 727 C CA . SER A 1 87 ? -9.785 -4.575 -7.051 1.00 93.12 87 SER A CA 1
ATOM 728 C C . SER A 1 87 ? -8.836 -3.556 -7.683 1.00 93.12 87 SER A C 1
ATOM 730 O O . SER A 1 87 ? -8.215 -3.854 -8.704 1.00 93.12 87 SER A O 1
ATOM 732 N N . SER A 1 88 ? -8.590 -2.430 -7.002 1.00 91.38 88 SER A N 1
ATOM 733 C CA . SER A 1 88 ? -7.627 -1.413 -7.450 1.00 91.38 88 SER A CA 1
ATOM 734 C C . SER A 1 88 ? -6.210 -1.979 -7.624 1.00 91.38 88 SER A C 1
ATOM 736 O O . SER A 1 88 ? -5.517 -1.692 -8.602 1.00 91.38 88 SER A O 1
ATOM 738 N N . LEU A 1 89 ? -5.761 -2.837 -6.703 1.00 90.31 89 LEU A N 1
ATOM 739 C CA . LEU A 1 89 ? -4.452 -3.477 -6.807 1.00 90.31 89 LEU A CA 1
ATOM 740 C C . LEU A 1 89 ? -4.360 -4.438 -8.000 1.00 90.31 89 LEU A C 1
ATOM 742 O O . LEU A 1 89 ? -3.329 -4.497 -8.669 1.00 90.31 89 LEU A O 1
ATOM 746 N N . THR A 1 90 ? -5.426 -5.183 -8.284 1.00 93.31 90 THR A N 1
ATOM 747 C CA . THR A 1 90 ? -5.480 -6.108 -9.424 1.00 93.31 90 THR A CA 1
ATOM 748 C C . THR A 1 90 ? -5.386 -5.357 -10.750 1.00 93.31 90 THR A C 1
ATOM 750 O O . THR A 1 90 ? -4.661 -5.790 -11.652 1.00 93.31 90 THR A O 1
ATOM 753 N N . GLU A 1 91 ? -6.051 -4.206 -10.856 1.00 94.00 91 GLU A N 1
ATOM 754 C CA . GLU A 1 91 ? -5.940 -3.309 -12.010 1.00 94.00 91 GLU A CA 1
ATOM 755 C C . GLU A 1 91 ? -4.502 -2.804 -12.182 1.00 94.00 91 GLU A C 1
ATOM 757 O O . GLU A 1 91 ? -3.919 -2.980 -13.253 1.00 94.00 91 GLU A O 1
ATOM 762 N N . ARG A 1 92 ? -3.880 -2.296 -11.107 1.00 92.06 92 ARG A N 1
ATOM 763 C CA . ARG A 1 92 ? -2.476 -1.835 -11.112 1.00 92.06 92 ARG A CA 1
ATOM 764 C C . ARG A 1 92 ? -1.498 -2.935 -11.528 1.00 92.06 92 ARG A C 1
ATOM 766 O O . ARG A 1 92 ? -0.594 -2.679 -12.317 1.00 92.06 92 ARG A O 1
ATOM 773 N N . ILE A 1 93 ? -1.673 -4.163 -11.029 1.00 92.38 93 ILE A N 1
ATOM 774 C CA . ILE A 1 93 ? -0.839 -5.319 -11.409 1.00 92.38 93 ILE A CA 1
ATOM 775 C C . ILE A 1 93 ? -0.996 -5.626 -12.899 1.00 92.38 93 ILE A C 1
ATOM 777 O O . ILE A 1 93 ? -0.010 -5.889 -13.588 1.00 92.38 93 ILE A O 1
ATOM 781 N N . THR A 1 94 ? -2.230 -5.603 -13.401 1.00 94.19 94 THR A N 1
ATOM 782 C CA . THR A 1 94 ? -2.521 -5.874 -14.813 1.00 94.19 94 THR A CA 1
ATOM 783 C C . THR A 1 94 ? -1.891 -4.814 -15.713 1.00 94.19 94 THR A C 1
ATOM 785 O O . THR A 1 94 ? -1.239 -5.153 -16.700 1.00 94.19 94 THR A O 1
ATOM 788 N N . GLU A 1 95 ? -2.014 -3.540 -15.339 1.00 94.06 95 GLU A N 1
ATOM 789 C CA . GLU A 1 95 ? -1.395 -2.430 -16.058 1.00 94.06 95 GLU A CA 1
ATOM 790 C C . GLU A 1 95 ? 0.137 -2.521 -16.043 1.00 94.06 95 GLU A C 1
ATOM 792 O O . GLU A 1 95 ? 0.768 -2.425 -17.095 1.00 94.06 95 GLU A O 1
ATOM 797 N N . ALA A 1 96 ? 0.745 -2.752 -14.877 1.00 92.38 96 ALA A N 1
ATOM 798 C CA . ALA A 1 96 ? 2.196 -2.870 -14.750 1.00 92.38 96 ALA A CA 1
ATOM 799 C C . ALA A 1 96 ? 2.754 -4.028 -15.594 1.00 92.38 96 ALA A C 1
ATOM 801 O O . ALA A 1 96 ? 3.790 -3.869 -16.238 1.00 92.38 96 ALA A O 1
ATOM 802 N N . ARG A 1 97 ? 2.044 -5.165 -15.655 1.00 94.19 97 ARG A N 1
ATOM 803 C CA . ARG A 1 97 ? 2.399 -6.294 -16.532 1.00 94.19 97 ARG A CA 1
ATOM 804 C C . ARG A 1 97 ? 2.377 -5.900 -18.000 1.00 94.19 97 ARG A C 1
ATOM 806 O O . ARG A 1 97 ? 3.369 -6.111 -18.689 1.00 94.19 97 ARG A O 1
ATOM 813 N N . LEU A 1 98 ? 1.290 -5.273 -18.453 1.00 94.94 98 LEU A N 1
ATOM 814 C CA . LEU A 1 98 ? 1.173 -4.812 -19.835 1.00 94.94 98 LEU A CA 1
ATOM 815 C C . LEU A 1 98 ? 2.307 -3.842 -20.194 1.00 94.94 98 LEU A C 1
ATOM 817 O O . LEU A 1 98 ? 2.938 -3.988 -21.237 1.00 94.94 98 LEU A O 1
ATOM 821 N N . ARG A 1 99 ? 2.603 -2.876 -19.318 1.00 93.44 99 ARG A N 1
ATOM 822 C CA . ARG A 1 99 ? 3.690 -1.911 -19.527 1.00 93.44 99 ARG A CA 1
ATOM 823 C C . ARG A 1 99 ? 5.068 -2.572 -19.530 1.00 93.44 99 ARG A C 1
ATOM 825 O O . ARG A 1 99 ? 5.907 -2.198 -20.343 1.00 93.44 99 ARG A O 1
ATOM 832 N N . CYS A 1 100 ? 5.295 -3.566 -18.673 1.00 93.88 100 CYS A N 1
ATOM 833 C CA . CYS A 1 100 ? 6.531 -4.345 -18.673 1.00 93.88 100 CYS A CA 1
ATOM 834 C C . CYS A 1 100 ? 6.706 -5.132 -19.979 1.00 93.88 100 CYS A C 1
ATOM 836 O O . CYS A 1 100 ? 7.813 -5.187 -20.513 1.00 93.88 100 CYS A O 1
ATOM 838 N N . ASP A 1 101 ? 5.637 -5.742 -20.493 1.00 93.75 101 ASP A N 1
ATOM 839 C CA . ASP A 1 101 ? 5.680 -6.504 -21.742 1.00 93.75 101 ASP A CA 1
ATOM 840 C C . ASP A 1 101 ? 5.913 -5.588 -22.950 1.00 93.75 101 ASP A C 1
ATOM 842 O O . ASP A 1 101 ? 6.751 -5.901 -23.794 1.00 93.75 101 ASP A O 1
ATOM 846 N N . LEU A 1 102 ? 5.266 -4.418 -22.991 1.00 93.81 102 LEU A N 1
ATOM 847 C CA . LEU A 1 102 ? 5.535 -3.393 -24.006 1.00 93.81 102 LEU A CA 1
ATOM 848 C C . LEU A 1 102 ? 6.987 -2.905 -23.946 1.00 93.81 102 LEU A C 1
ATOM 850 O O . LEU A 1 102 ? 7.665 -2.900 -24.967 1.00 93.81 102 LEU A O 1
ATOM 854 N N . ALA A 1 103 ? 7.510 -2.606 -22.753 1.00 91.56 103 ALA A N 1
ATOM 855 C CA . ALA A 1 103 ? 8.902 -2.185 -22.590 1.00 91.56 103 ALA A CA 1
ATOM 856 C C . ALA A 1 103 ? 9.906 -3.250 -23.074 1.00 91.56 103 ALA A C 1
ATOM 858 O O . ALA A 1 103 ? 10.980 -2.914 -23.569 1.00 91.56 103 ALA A O 1
ATOM 859 N N . ARG A 1 104 ? 9.573 -4.543 -22.946 1.00 93.31 104 ARG A N 1
ATOM 860 C CA . ARG A 1 104 ? 10.403 -5.645 -23.463 1.00 93.31 104 ARG A CA 1
ATOM 861 C C . ARG A 1 104 ? 10.392 -5.722 -24.984 1.00 93.31 104 ARG A C 1
ATOM 863 O O . ARG A 1 104 ? 11.428 -6.044 -25.558 1.00 93.31 104 ARG A O 1
ATOM 870 N N . ILE A 1 105 ? 9.247 -5.454 -25.611 1.00 94.44 105 ILE A N 1
ATOM 871 C CA . ILE A 1 105 ? 9.132 -5.363 -27.071 1.00 94.44 105 ILE A CA 1
ATOM 872 C C . ILE A 1 105 ? 9.962 -4.174 -27.563 1.00 94.44 105 ILE A C 1
ATOM 874 O O . ILE A 1 105 ? 10.835 -4.361 -28.404 1.00 94.44 105 ILE A O 1
ATOM 878 N N . ASP A 1 106 ? 9.792 -2.999 -26.951 1.00 90.56 106 ASP A N 1
ATOM 879 C CA . ASP A 1 106 ? 10.558 -1.796 -27.296 1.00 90.56 106 ASP A CA 1
ATOM 880 C C . ASP A 1 106 ? 12.071 -2.027 -27.160 1.00 90.56 106 ASP A C 1
ATOM 882 O O . ASP A 1 106 ? 12.843 -1.620 -28.021 1.00 90.56 106 ASP A O 1
ATOM 886 N N . TYR A 1 107 ? 12.511 -2.729 -26.111 1.00 91.44 107 TYR A N 1
ATOM 887 C CA . TYR A 1 107 ? 13.914 -3.115 -25.939 1.00 91.44 107 TYR A CA 1
ATOM 888 C C . TYR A 1 107 ? 14.422 -4.090 -27.014 1.00 91.44 107 TYR A C 1
ATOM 890 O O . TYR A 1 107 ? 15.590 -4.027 -27.403 1.00 91.44 107 TYR A O 1
ATOM 898 N N . ALA A 1 108 ? 13.582 -5.019 -27.474 1.00 92.19 108 ALA A N 1
ATOM 899 C CA . ALA A 1 108 ? 13.957 -5.965 -28.521 1.00 92.19 108 ALA A CA 1
ATOM 900 C C . ALA A 1 108 ? 14.105 -5.277 -29.888 1.00 92.19 108 ALA A C 1
ATOM 902 O O . ALA A 1 108 ? 14.992 -5.652 -30.657 1.00 92.19 108 ALA A O 1
ATOM 903 N N . ASP A 1 109 ? 13.279 -4.259 -30.140 1.00 93.69 109 ASP A N 1
ATOM 904 C CA . ASP A 1 109 ? 13.198 -3.540 -31.413 1.00 93.69 109 ASP A CA 1
ATOM 905 C C . ASP A 1 109 ? 14.050 -2.253 -31.451 1.00 93.69 109 ASP A C 1
ATOM 907 O O . ASP A 1 109 ? 14.134 -1.605 -32.495 1.00 93.69 109 ASP A O 1
ATOM 911 N N . CYS A 1 110 ? 14.691 -1.855 -30.343 1.00 92.06 110 CYS A N 1
ATOM 912 C CA . CYS A 1 110 ? 15.438 -0.598 -30.286 1.00 92.06 110 CYS A CA 1
ATOM 913 C C . CYS A 1 110 ? 16.819 -0.669 -30.956 1.00 92.06 110 CYS A C 1
ATOM 915 O O . CYS A 1 110 ? 17.552 -1.659 -30.856 1.00 92.06 110 CYS A O 1
ATOM 917 N N . GLU A 1 111 ? 17.223 0.461 -31.533 1.00 94.06 111 GLU A N 1
ATOM 918 C CA . GLU A 1 111 ? 18.589 0.699 -31.998 1.00 94.06 111 GLU A CA 1
ATOM 919 C C . GLU A 1 111 ? 19.596 0.647 -30.834 1.00 94.06 111 GLU A C 1
ATOM 921 O O . GLU A 1 111 ? 19.267 0.940 -29.680 1.00 94.06 111 GLU A O 1
ATOM 926 N N . GLU A 1 112 ? 20.854 0.312 -31.131 1.00 91.62 112 GLU A N 1
ATOM 927 C CA . GLU A 1 112 ? 21.902 0.104 -30.118 1.00 91.62 112 GLU A CA 1
ATOM 928 C C . GLU A 1 112 ? 22.104 1.328 -29.203 1.00 91.62 112 GLU A C 1
ATOM 930 O O . GLU A 1 112 ? 22.270 1.177 -27.994 1.00 91.62 112 GLU A O 1
ATOM 935 N N . GLU A 1 113 ? 21.978 2.539 -29.753 1.00 91.38 113 GLU A N 1
ATOM 936 C CA . GLU A 1 113 ? 22.113 3.812 -29.029 1.00 91.38 113 GLU A CA 1
ATOM 937 C C . GLU A 1 113 ? 21.012 4.049 -27.975 1.00 91.38 113 GLU A C 1
ATOM 939 O O . GLU A 1 113 ? 21.196 4.842 -27.052 1.00 91.38 113 GLU A O 1
ATOM 944 N N . GLN A 1 114 ? 19.864 3.373 -28.093 1.00 90.94 114 GLN A N 1
ATOM 945 C CA . GLN A 1 114 ? 18.711 3.521 -27.191 1.00 90.94 114 GLN A CA 1
ATOM 946 C C . GLN A 1 114 ? 18.567 2.354 -26.205 1.00 90.94 114 GLN A C 1
ATOM 948 O O . GLN A 1 114 ? 17.727 2.399 -25.300 1.00 90.94 114 GLN A O 1
ATOM 953 N N . ARG A 1 115 ? 19.403 1.321 -26.347 1.00 90.44 115 ARG A N 1
ATOM 954 C CA . ARG A 1 115 ? 19.279 0.054 -25.624 1.00 90.44 115 ARG A CA 1
ATOM 955 C C . ARG A 1 115 ? 19.388 0.203 -24.108 1.00 90.44 115 ARG A C 1
ATOM 957 O O . ARG A 1 115 ? 18.644 -0.458 -23.386 1.00 90.44 115 ARG A O 1
ATOM 964 N N . ASP A 1 116 ? 20.246 1.097 -23.622 1.00 90.81 116 ASP A N 1
ATOM 965 C CA . ASP A 1 116 ? 20.398 1.350 -22.183 1.00 90.81 116 ASP A CA 1
ATOM 966 C C . ASP A 1 116 ? 19.137 1.979 -21.574 1.00 90.81 116 ASP A C 1
ATOM 968 O O . ASP A 1 116 ? 18.706 1.597 -20.485 1.00 90.81 116 ASP A O 1
ATOM 972 N N . VAL A 1 117 ? 18.497 2.904 -22.296 1.00 90.31 117 VAL A N 1
ATOM 973 C CA . VAL A 1 117 ? 17.259 3.566 -21.853 1.00 90.31 117 VAL A CA 1
ATOM 974 C C . VAL A 1 117 ? 16.087 2.586 -21.872 1.00 90.31 117 VAL A C 1
ATOM 976 O O . VAL A 1 117 ? 15.308 2.522 -20.916 1.00 90.31 117 VAL A O 1
ATOM 979 N N . ALA A 1 118 ? 15.978 1.784 -22.932 1.00 89.38 118 ALA A N 1
ATOM 980 C CA . ALA A 1 118 ? 14.962 0.745 -23.026 1.00 89.38 118 ALA A CA 1
ATOM 981 C C . ALA A 1 118 ? 15.145 -0.317 -21.924 1.00 89.38 118 ALA A C 1
ATOM 983 O O . ALA A 1 118 ? 14.181 -0.670 -21.244 1.00 89.38 118 ALA A O 1
ATOM 984 N N . MET A 1 119 ? 16.385 -0.745 -21.650 1.00 92.88 119 MET A N 1
ATOM 985 C CA . MET A 1 119 ? 16.688 -1.671 -20.553 1.00 92.88 119 MET A CA 1
ATOM 986 C C . MET A 1 119 ? 16.323 -1.080 -19.189 1.00 92.88 119 MET A C 1
ATOM 988 O O . MET A 1 119 ? 15.686 -1.751 -18.378 1.00 92.88 119 MET A O 1
ATOM 992 N N . ALA A 1 120 ? 16.675 0.183 -18.930 1.00 90.19 120 ALA A N 1
ATOM 993 C CA . ALA A 1 120 ? 16.309 0.856 -17.684 1.00 90.19 120 ALA A CA 1
ATOM 994 C C . ALA A 1 120 ? 14.783 0.907 -17.492 1.00 90.19 120 ALA A C 1
ATOM 996 O O . ALA A 1 120 ? 14.285 0.730 -16.378 1.00 90.19 120 ALA A O 1
ATOM 997 N N . THR A 1 121 ? 14.031 1.081 -18.582 1.00 91.25 121 THR A N 1
ATOM 998 C CA . THR A 1 121 ? 12.563 1.071 -18.561 1.00 91.25 121 THR A CA 1
ATOM 999 C C . THR A 1 121 ? 12.018 -0.320 -18.225 1.00 91.25 121 THR A C 1
ATOM 1001 O O . THR A 1 121 ? 11.136 -0.434 -17.375 1.00 91.25 121 THR A O 1
ATOM 1004 N N . VAL A 1 122 ? 12.573 -1.386 -18.816 1.00 91.62 122 VAL A N 1
ATOM 1005 C CA . VAL A 1 122 ? 12.215 -2.775 -18.471 1.00 91.62 122 VAL A CA 1
ATOM 1006 C C . VAL A 1 122 ? 12.471 -3.051 -16.990 1.00 91.62 122 VAL A C 1
ATOM 1008 O O . VAL A 1 122 ? 11.572 -3.531 -16.302 1.00 91.62 122 VAL A O 1
ATOM 1011 N N . ILE A 1 123 ? 13.660 -2.706 -16.486 1.00 89.50 123 ILE A N 1
ATOM 1012 C CA . ILE A 1 123 ? 14.026 -2.902 -15.075 1.00 89.50 123 ILE A CA 1
ATOM 1013 C C . ILE A 1 123 ? 13.045 -2.159 -14.160 1.00 89.50 123 ILE A C 1
ATOM 1015 O O . ILE A 1 123 ? 12.524 -2.750 -13.218 1.00 89.50 123 ILE A O 1
ATOM 1019 N N . THR A 1 124 ? 12.722 -0.903 -14.479 1.00 88.81 124 THR A N 1
ATOM 1020 C CA . THR A 1 124 ? 11.778 -0.087 -13.697 1.00 88.81 124 THR A CA 1
ATOM 1021 C C . THR A 1 124 ? 10.412 -0.766 -13.572 1.00 88.81 124 THR A C 1
ATOM 1023 O O . THR A 1 124 ? 9.851 -0.849 -12.479 1.00 88.81 124 THR A O 1
ATOM 1026 N N . TRP A 1 125 ? 9.870 -1.297 -14.673 1.00 91.81 125 TRP A N 1
ATOM 1027 C CA . TRP A 1 125 ? 8.582 -1.993 -14.633 1.00 91.81 125 TRP A CA 1
ATOM 1028 C C . TRP A 1 125 ? 8.660 -3.346 -13.922 1.00 91.81 125 TRP A C 1
ATOM 1030 O O . TRP A 1 125 ? 7.701 -3.732 -13.257 1.00 91.81 125 TRP A O 1
ATOM 1040 N N . GLN A 1 126 ? 9.791 -4.050 -13.995 1.00 90.38 126 GLN A N 1
ATOM 1041 C CA . GLN A 1 126 ? 10.002 -5.277 -13.222 1.00 90.38 126 GLN A CA 1
ATOM 1042 C C . GLN A 1 126 ? 10.029 -5.007 -11.713 1.00 90.38 126 GLN A C 1
ATOM 1044 O O . GLN A 1 126 ? 9.393 -5.739 -10.952 1.00 90.38 126 GLN A O 1
ATOM 1049 N N . GLU A 1 127 ? 10.717 -3.950 -11.283 1.00 86.94 127 GLU A N 1
ATOM 1050 C CA . GLU A 1 127 ? 10.731 -3.513 -9.885 1.00 86.94 127 GLU A CA 1
ATOM 1051 C C . GLU A 1 127 ? 9.329 -3.106 -9.411 1.00 86.94 127 GLU A C 1
ATOM 1053 O O . GLU A 1 127 ? 8.908 -3.492 -8.319 1.00 86.94 127 GLU A O 1
ATOM 1058 N N . GLU A 1 128 ? 8.570 -2.396 -10.249 1.00 87.00 128 GLU A N 1
ATOM 1059 C CA . GLU A 1 128 ? 7.184 -2.021 -9.959 1.00 87.00 128 GLU A CA 1
ATOM 1060 C C . GLU A 1 128 ? 6.269 -3.246 -9.812 1.00 87.00 128 GLU A C 1
ATOM 1062 O O . GLU A 1 128 ? 5.474 -3.310 -8.874 1.00 87.00 128 GLU A O 1
ATOM 1067 N N . MET A 1 129 ? 6.393 -4.257 -10.677 1.00 89.50 129 MET A N 1
ATOM 1068 C CA . MET A 1 129 ? 5.626 -5.499 -10.522 1.00 89.50 129 MET A CA 1
ATOM 1069 C C . MET A 1 129 ? 5.959 -6.210 -9.209 1.00 89.50 129 MET A C 1
ATOM 1071 O O . MET A 1 129 ? 5.045 -6.585 -8.474 1.00 89.50 129 MET A O 1
ATOM 1075 N N . GLN A 1 130 ? 7.248 -6.351 -8.882 1.00 85.88 130 GLN A N 1
ATOM 1076 C CA . GLN A 1 130 ? 7.673 -6.970 -7.624 1.00 85.88 130 GLN A CA 1
ATOM 1077 C C . GLN A 1 130 ? 7.106 -6.214 -6.416 1.00 85.88 130 GLN A C 1
ATOM 1079 O O . GLN A 1 130 ? 6.665 -6.823 -5.440 1.00 85.88 130 GLN A O 1
ATOM 1084 N N . ARG A 1 131 ? 7.079 -4.880 -6.484 1.00 83.56 131 ARG A N 1
ATOM 1085 C CA . ARG A 1 131 ? 6.480 -4.025 -5.457 1.00 83.56 131 ARG A CA 1
ATOM 1086 C C . ARG A 1 131 ? 4.986 -4.297 -5.288 1.00 83.56 131 ARG A C 1
ATOM 1088 O O . ARG A 1 131 ? 4.520 -4.409 -4.155 1.00 83.56 131 ARG A O 1
ATOM 1095 N N . LEU A 1 132 ? 4.238 -4.406 -6.386 1.00 87.94 132 LEU A N 1
ATOM 1096 C CA . LEU A 1 132 ? 2.799 -4.678 -6.351 1.00 87.94 132 LEU A CA 1
ATOM 1097 C C . LEU A 1 132 ? 2.481 -6.090 -5.834 1.00 87.94 132 LEU A C 1
ATOM 1099 O O . LEU A 1 132 ? 1.517 -6.257 -5.085 1.00 87.94 132 LEU A O 1
ATOM 1103 N N . ASP A 1 133 ? 3.304 -7.086 -6.163 1.00 85.06 133 ASP A N 1
ATOM 1104 C CA . ASP A 1 133 ? 3.170 -8.443 -5.622 1.00 85.06 133 ASP A CA 1
ATOM 1105 C C . ASP A 1 133 ? 3.436 -8.473 -4.107 1.00 85.06 133 ASP A C 1
ATOM 1107 O O . ASP A 1 133 ? 2.644 -9.042 -3.351 1.00 85.06 133 ASP A O 1
ATOM 1111 N N . ASN A 1 134 ? 4.474 -7.772 -3.637 1.00 82.38 134 ASN A N 1
ATOM 1112 C CA . ASN A 1 134 ? 4.748 -7.622 -2.203 1.00 82.38 134 ASN A CA 1
ATOM 1113 C C . ASN A 1 134 ? 3.586 -6.922 -1.476 1.00 82.38 134 ASN A C 1
ATOM 1115 O O . ASN A 1 134 ? 3.177 -7.336 -0.393 1.00 82.38 134 ASN A O 1
ATOM 1119 N N . LEU A 1 135 ? 3.021 -5.872 -2.081 1.00 84.44 135 LEU A N 1
ATOM 1120 C CA . LEU A 1 135 ? 1.839 -5.172 -1.572 1.00 84.44 135 LEU A CA 1
ATOM 1121 C C . LEU A 1 135 ? 0.632 -6.111 -1.465 1.00 84.44 135 LEU A C 1
ATOM 1123 O O . LEU A 1 135 ? -0.071 -6.117 -0.452 1.00 84.44 135 LEU A O 1
ATOM 1127 N N . ARG A 1 136 ? 0.406 -6.947 -2.478 1.00 88.06 136 ARG A N 1
ATOM 1128 C CA . ARG A 1 136 ? -0.665 -7.944 -2.455 1.00 88.06 136 ARG A CA 1
ATOM 1129 C C . ARG A 1 136 ? -0.492 -8.926 -1.301 1.00 88.06 136 ARG A C 1
ATOM 1131 O O . ARG A 1 136 ? -1.459 -9.181 -0.583 1.00 88.06 136 ARG A O 1
ATOM 1138 N N . GLU A 1 137 ? 0.710 -9.464 -1.112 1.00 85.06 137 GLU A N 1
ATOM 1139 C CA . GLU A 1 137 ? 1.011 -10.373 -0.002 1.00 85.06 137 GLU A CA 1
ATOM 1140 C C . GLU A 1 137 ? 0.811 -9.687 1.355 1.00 85.06 137 GLU A C 1
ATOM 1142 O O . GLU A 1 137 ? 0.168 -10.237 2.252 1.00 85.06 137 GLU A O 1
ATOM 1147 N N . PHE A 1 138 ? 1.287 -8.450 1.489 1.00 83.88 138 PHE A N 1
ATOM 1148 C CA . PHE A 1 138 ? 1.076 -7.632 2.676 1.00 83.88 138 PHE A CA 1
ATOM 1149 C C . PHE A 1 138 ? -0.417 -7.461 2.996 1.00 83.88 138 PHE A C 1
ATOM 1151 O O . PHE A 1 138 ? -0.846 -7.787 4.105 1.00 83.88 138 PHE A O 1
ATOM 1158 N N . ARG A 1 139 ? -1.245 -7.049 2.026 1.00 87.56 139 ARG A N 1
ATOM 1159 C CA . ARG A 1 139 ? -2.699 -6.903 2.231 1.00 87.56 139 ARG A CA 1
ATOM 1160 C C . ARG A 1 139 ? -3.367 -8.216 2.622 1.00 87.56 139 ARG A C 1
ATOM 1162 O O . ARG A 1 139 ? -4.232 -8.218 3.492 1.00 87.56 139 ARG A O 1
ATOM 1169 N N . GLN A 1 140 ? -2.949 -9.341 2.042 1.00 87.12 140 GLN A N 1
ATOM 1170 C CA . GLN A 1 140 ? -3.465 -10.657 2.432 1.00 87.12 140 GLN A CA 1
ATOM 1171 C C . GLN A 1 140 ? -3.120 -11.008 3.881 1.00 87.12 140 GLN A C 1
ATOM 1173 O O . GLN A 1 140 ? -3.957 -11.571 4.588 1.00 87.12 140 GLN A O 1
ATOM 1178 N N . ARG A 1 141 ? -1.912 -10.671 4.343 1.00 83.19 141 ARG A N 1
ATOM 1179 C CA . ARG A 1 141 ? -1.517 -10.859 5.745 1.00 83.19 141 ARG A CA 1
ATOM 1180 C C . ARG A 1 141 ? -2.332 -9.972 6.682 1.00 83.19 141 ARG A C 1
ATOM 1182 O O . ARG A 1 141 ? -2.807 -10.466 7.700 1.00 83.19 141 ARG A O 1
ATOM 1189 N N . MET A 1 142 ? -2.562 -8.713 6.314 1.00 85.88 142 MET A N 1
ATOM 1190 C CA . MET A 1 142 ? -3.393 -7.792 7.099 1.00 85.88 142 MET A CA 1
ATOM 1191 C C . MET A 1 142 ? -4.852 -8.255 7.172 1.00 85.88 142 MET A C 1
ATOM 1193 O O . MET A 1 142 ? -5.417 -8.317 8.261 1.00 85.88 142 MET A O 1
ATOM 1197 N N . LEU A 1 143 ? -5.427 -8.707 6.052 1.00 89.69 143 LEU A N 1
ATOM 1198 C CA . LEU A 1 143 ? -6.766 -9.301 6.018 1.00 89.69 143 LEU A CA 1
ATOM 1199 C C . LEU A 1 143 ? -6.888 -10.481 6.997 1.00 89.69 143 LEU A C 1
ATOM 1201 O O . LEU A 1 143 ? -7.836 -10.536 7.778 1.00 89.69 143 LEU A O 1
ATOM 1205 N N . ARG A 1 144 ? -5.913 -11.404 7.001 1.00 87.50 144 ARG A N 1
ATOM 1206 C CA . ARG A 1 144 ? -5.880 -12.544 7.942 1.00 87.50 144 ARG A CA 1
ATOM 1207 C C . ARG A 1 144 ? -5.723 -12.105 9.396 1.00 87.50 144 ARG A C 1
ATOM 1209 O O . ARG A 1 144 ? -6.280 -12.748 10.278 1.00 87.50 144 ARG A O 1
ATOM 1216 N N . ALA A 1 145 ? -4.990 -11.020 9.636 1.00 84.12 145 ALA A N 1
ATOM 1217 C CA . ALA A 1 145 ? -4.827 -10.427 10.959 1.00 84.12 145 ALA A CA 1
ATOM 1218 C C . ALA A 1 145 ? -6.078 -9.668 11.445 1.00 84.12 145 ALA A C 1
ATOM 1220 O O . ALA A 1 145 ? -6.091 -9.205 12.584 1.00 84.12 145 ALA A O 1
ATOM 1221 N N . GLY A 1 146 ? -7.121 -9.542 10.614 1.00 90.25 146 GLY A N 1
ATOM 1222 C CA . GLY A 1 146 ? -8.310 -8.758 10.938 1.00 90.25 146 GLY A CA 1
ATOM 1223 C C . GLY A 1 146 ? -8.047 -7.256 10.894 1.00 90.25 146 GLY A C 1
ATOM 1224 O O . GLY A 1 146 ? -8.660 -6.514 11.651 1.00 90.25 146 GLY A O 1
ATOM 1225 N N . ILE A 1 147 ? -7.119 -6.810 10.042 1.00 90.00 147 ILE A N 1
ATOM 1226 C CA . ILE A 1 147 ? -6.735 -5.404 9.910 1.00 90.00 147 ILE A CA 1
ATOM 1227 C C . ILE A 1 147 ? -6.941 -4.944 8.475 1.00 90.00 147 ILE A C 1
ATOM 1229 O O . ILE A 1 147 ? -6.506 -5.584 7.516 1.00 90.00 147 ILE A O 1
ATOM 1233 N N . PHE A 1 148 ? -7.608 -3.808 8.326 1.00 92.50 148 PHE A N 1
ATOM 1234 C CA . PHE A 1 148 ? -7.599 -3.046 7.091 1.00 92.50 148 PHE A CA 1
ATOM 1235 C C . PHE A 1 148 ? -6.475 -2.021 7.174 1.00 92.50 148 PHE A C 1
ATOM 1237 O O . PHE A 1 148 ? -6.360 -1.326 8.177 1.00 92.50 148 PHE A O 1
ATOM 1244 N N . VAL A 1 149 ? -5.638 -1.944 6.139 1.00 89.50 149 VAL A N 1
ATOM 1245 C CA . VAL A 1 149 ? -4.544 -0.971 6.058 1.00 89.50 149 VAL A CA 1
ATOM 1246 C C . VAL A 1 149 ? -4.752 -0.103 4.831 1.00 89.50 149 VAL A C 1
ATOM 1248 O O . VAL A 1 149 ? -4.900 -0.618 3.715 1.00 89.50 149 VAL A O 1
ATOM 1251 N N . GLN A 1 150 ? -4.711 1.208 5.045 1.00 88.06 150 GLN A N 1
ATOM 1252 C CA . GLN A 1 150 ? -4.767 2.187 3.970 1.00 88.06 150 GLN A CA 1
ATOM 1253 C C . GLN A 1 150 ? -3.356 2.632 3.593 1.00 88.06 150 GLN A C 1
ATOM 1255 O O . GLN A 1 150 ? -2.501 2.865 4.444 1.00 88.06 150 GLN A O 1
ATOM 1260 N N . GLU A 1 151 ? -3.094 2.761 2.296 1.00 83.38 151 GLU A N 1
ATOM 1261 C CA . GLU A 1 151 ? -1.809 3.268 1.818 1.00 83.38 151 GLU A CA 1
ATOM 1262 C C . GLU A 1 151 ? -1.680 4.753 2.152 1.00 83.38 151 GLU A C 1
ATOM 1264 O O . GLU A 1 151 ? -2.532 5.559 1.781 1.00 83.38 151 GLU A O 1
ATOM 1269 N N . SER A 1 152 ? -0.598 5.128 2.836 1.00 79.00 152 SER A N 1
ATOM 1270 C CA . SER A 1 152 ? -0.268 6.536 3.045 1.00 79.00 152 SER A CA 1
ATOM 1271 C C . SER A 1 152 ? 0.548 7.090 1.887 1.00 79.00 152 SER A C 1
ATOM 1273 O O . SER A 1 152 ? 1.306 6.385 1.220 1.00 79.00 152 SER A O 1
ATOM 1275 N N . ARG A 1 153 ? 0.463 8.406 1.687 1.00 73.94 153 ARG A N 1
ATOM 1276 C CA . ARG A 1 153 ? 1.290 9.100 0.696 1.00 73.94 153 ARG A CA 1
ATOM 1277 C C . ARG A 1 153 ? 2.782 8.926 1.004 1.00 73.94 153 ARG A C 1
ATOM 1279 O O . ARG A 1 153 ? 3.241 9.118 2.131 1.00 73.94 153 ARG A O 1
ATOM 1286 N N . ALA A 1 154 ? 3.558 8.610 -0.031 1.00 69.06 154 ALA A N 1
ATOM 1287 C CA . ALA A 1 154 ? 5.002 8.383 0.043 1.00 69.06 154 ALA A CA 1
ATOM 1288 C C . ALA A 1 154 ? 5.831 9.674 -0.144 1.00 69.06 154 ALA A C 1
ATOM 1290 O O . ALA A 1 154 ? 6.873 9.678 -0.798 1.00 69.06 154 ALA A O 1
ATOM 1291 N N . ASP A 1 155 ? 5.381 10.789 0.433 1.00 72.19 155 ASP A N 1
ATOM 1292 C CA . ASP A 1 155 ? 6.013 12.116 0.313 1.00 72.19 155 ASP A CA 1
ATOM 1293 C C . ASP A 1 155 ? 7.027 12.420 1.439 1.00 72.19 155 ASP A C 1
ATOM 1295 O O . ASP A 1 155 ? 7.501 13.548 1.591 1.00 72.19 155 ASP A O 1
ATOM 1299 N N . GLY A 1 156 ? 7.360 11.411 2.251 1.00 72.38 156 GLY A N 1
ATOM 1300 C CA . GLY A 1 156 ? 8.180 11.552 3.458 1.00 72.38 156 GLY A CA 1
ATOM 1301 C C . GLY A 1 156 ? 7.404 12.006 4.702 1.00 72.38 156 GLY A C 1
ATOM 1302 O O . GLY A 1 156 ? 7.997 12.102 5.773 1.00 72.38 156 GLY A O 1
ATOM 1303 N N . SER A 1 157 ? 6.092 12.235 4.594 1.00 76.50 157 SER A N 1
ATOM 1304 C CA . SER A 1 157 ? 5.196 12.608 5.700 1.00 76.50 157 SER A CA 1
ATOM 1305 C C . SER A 1 157 ? 4.184 11.504 6.033 1.00 76.50 157 SER A C 1
ATOM 1307 O O . SER A 1 157 ? 3.198 11.766 6.716 1.00 76.50 157 SER A O 1
ATOM 1309 N N . CYS A 1 158 ? 4.427 10.268 5.579 1.00 79.25 158 CYS A N 1
ATOM 1310 C CA . CYS A 1 158 ? 3.525 9.118 5.741 1.00 79.25 158 CYS A CA 1
ATOM 1311 C C . CYS A 1 158 ? 3.029 8.907 7.181 1.00 79.25 158 CYS A C 1
ATOM 1313 O O . CYS A 1 158 ? 1.851 8.627 7.377 1.00 79.25 158 CYS A O 1
ATOM 1315 N N . LEU A 1 159 ? 3.875 9.138 8.192 1.00 80.25 159 LEU A N 1
ATOM 1316 C CA . LEU A 1 159 ? 3.470 9.077 9.600 1.00 80.25 159 LEU A CA 1
ATOM 1317 C C . LEU A 1 159 ? 2.383 10.107 9.935 1.00 80.25 159 LEU A C 1
ATOM 1319 O O . LEU A 1 159 ? 1.395 9.774 10.577 1.00 80.25 159 LEU A O 1
ATOM 1323 N N . LEU A 1 160 ? 2.551 11.355 9.492 1.00 78.44 160 LEU A N 1
ATOM 1324 C CA . LEU A 1 160 ? 1.587 12.427 9.752 1.00 78.44 160 LEU A CA 1
ATOM 1325 C C . LEU A 1 160 ? 0.268 12.168 9.020 1.00 78.44 160 LEU A C 1
ATOM 1327 O O . LEU A 1 160 ? -0.796 12.370 9.598 1.00 78.44 160 LEU A O 1
ATOM 1331 N N . TRP A 1 161 ? 0.337 11.678 7.779 1.00 79.88 161 TRP A N 1
ATOM 1332 C CA . TRP A 1 161 ? -0.842 11.250 7.022 1.00 79.88 161 TRP A CA 1
ATOM 1333 C C . TRP A 1 161 ? -1.581 10.103 7.712 1.00 79.88 161 TRP A C 1
ATOM 1335 O O . TRP A 1 161 ? -2.799 10.166 7.857 1.00 79.88 161 TRP A O 1
ATOM 1345 N N . SER A 1 162 ? -0.840 9.112 8.213 1.00 83.06 162 SER A N 1
ATOM 1346 C CA . SER A 1 162 ? -1.405 7.985 8.956 1.00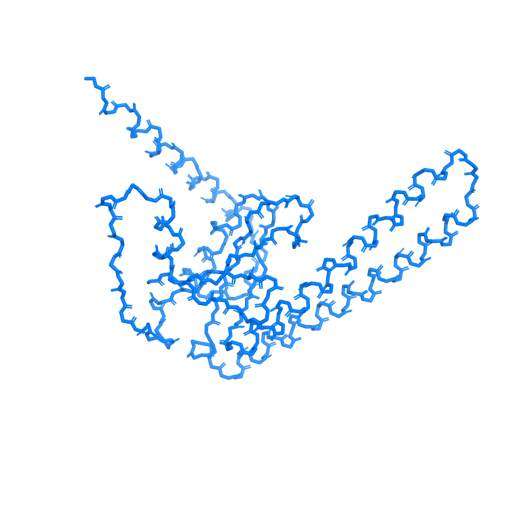 83.06 162 SER A CA 1
ATOM 1347 C C . SER A 1 162 ? -2.114 8.450 10.225 1.00 83.06 162 SER A C 1
ATOM 1349 O O . SER A 1 162 ? -3.271 8.111 10.451 1.00 83.06 162 SER A O 1
ATOM 1351 N N . LEU A 1 163 ? -1.447 9.273 11.040 1.00 80.62 163 LEU A N 1
ATOM 1352 C CA . LEU A 1 163 ? -2.032 9.804 12.272 1.00 80.62 163 LEU A CA 1
ATOM 1353 C C . LEU A 1 163 ? -3.291 10.622 11.984 1.00 80.62 163 LEU A C 1
ATOM 1355 O O . LEU A 1 163 ? -4.281 10.475 12.691 1.00 80.62 163 LEU A O 1
ATOM 1359 N N . ARG A 1 164 ? -3.281 11.437 10.924 1.00 79.19 164 ARG A N 1
ATOM 1360 C CA . ARG A 1 164 ? -4.451 12.218 10.508 1.00 79.19 164 ARG A CA 1
ATOM 1361 C C . ARG A 1 164 ? -5.637 11.317 10.162 1.00 79.19 164 ARG A C 1
ATOM 1363 O O . ARG A 1 164 ? -6.722 11.545 10.691 1.00 79.19 164 ARG A O 1
ATOM 1370 N N . ALA A 1 165 ? -5.431 10.298 9.327 1.00 84.25 165 ALA A N 1
ATOM 1371 C CA . ALA A 1 165 ? -6.478 9.342 8.958 1.00 84.25 165 ALA A CA 1
ATOM 1372 C C . ALA A 1 165 ? -7.104 8.685 10.195 1.00 84.25 165 ALA A C 1
ATOM 1374 O O . ALA A 1 165 ? -8.321 8.675 10.354 1.00 84.25 165 ALA A O 1
ATOM 1375 N N . LEU A 1 166 ? -6.255 8.235 11.124 1.00 83.75 166 LEU A N 1
ATOM 1376 C CA . LEU A 1 166 ? -6.675 7.590 12.370 1.00 83.75 166 LEU A CA 1
ATOM 1377 C C . LEU A 1 166 ? -7.442 8.555 13.281 1.00 83.75 166 LEU A C 1
ATOM 1379 O O . LEU A 1 166 ? -8.495 8.200 13.798 1.00 83.75 166 LEU A O 1
ATOM 1383 N N . THR A 1 167 ? -6.974 9.800 13.432 1.00 78.25 167 THR A N 1
ATOM 1384 C CA . THR A 1 167 ? -7.672 10.814 14.248 1.00 78.25 167 THR A CA 1
ATOM 1385 C C . THR A 1 167 ? -9.044 11.190 13.703 1.00 78.25 167 THR A C 1
ATOM 1387 O O . THR A 1 167 ? -9.906 11.607 14.471 1.00 78.25 167 THR A O 1
ATOM 1390 N N . ARG A 1 168 ? -9.244 11.063 12.389 1.00 82.50 168 ARG A N 1
ATOM 1391 C CA . ARG A 1 168 ? -10.523 11.335 11.725 1.00 82.50 168 ARG A CA 1
ATOM 1392 C C . ARG A 1 168 ? -11.401 10.099 11.592 1.00 82.50 168 ARG A C 1
ATOM 1394 O O . ARG A 1 168 ? -12.541 10.235 11.168 1.00 82.50 168 ARG A O 1
ATOM 1401 N N . ASN A 1 169 ? -10.867 8.933 11.953 1.00 82.50 169 ASN A N 1
ATOM 1402 C CA . ASN A 1 169 ? -11.455 7.635 11.665 1.00 82.50 169 ASN A CA 1
ATOM 1403 C C . ASN A 1 169 ? -11.892 7.509 10.193 1.00 82.50 169 ASN A C 1
ATOM 1405 O O . ASN A 1 169 ? -12.985 7.040 9.899 1.00 82.50 169 ASN A O 1
ATOM 1409 N N . ASP A 1 170 ? -11.042 7.987 9.280 1.00 84.38 170 ASP A N 1
ATOM 1410 C CA . ASP A 1 170 ? -11.322 8.043 7.846 1.00 84.38 170 ASP A CA 1
ATOM 1411 C C . ASP A 1 170 ? -10.402 7.065 7.094 1.00 84.38 170 ASP A C 1
ATOM 1413 O O . ASP A 1 170 ? -9.230 7.385 6.846 1.00 84.38 170 ASP A O 1
ATOM 1417 N N . PRO A 1 171 ? -10.902 5.864 6.751 1.00 78.75 171 PRO A N 1
ATOM 1418 C CA . PRO A 1 171 ? -10.142 4.870 6.006 1.00 78.75 171 PRO A CA 1
ATOM 1419 C C . PRO A 1 171 ? -9.989 5.196 4.518 1.00 78.75 171 PRO A C 1
ATOM 1421 O O . PRO A 1 171 ? -9.162 4.566 3.859 1.00 78.75 171 PRO A O 1
ATOM 1424 N N . GLN A 1 172 ? -10.747 6.156 3.977 1.00 72.25 172 GLN A N 1
ATOM 1425 C CA . GLN A 1 172 ? -10.762 6.453 2.546 1.00 72.25 172 GLN A CA 1
ATOM 1426 C C . GLN A 1 172 ? -9.969 7.703 2.157 1.00 72.25 172 GLN A C 1
ATOM 1428 O O . GLN A 1 172 ? -9.721 7.845 0.964 1.00 72.25 172 GLN A O 1
ATOM 1433 N N . LEU A 1 173 ? -9.515 8.528 3.119 1.00 64.12 173 LEU A N 1
ATOM 1434 C CA . LEU A 1 173 ? -8.648 9.706 2.918 1.00 64.12 173 LEU A CA 1
ATOM 1435 C C . LEU A 1 173 ? -8.902 10.366 1.550 1.00 64.12 173 LEU A C 1
ATOM 1437 O O . LEU A 1 173 ? -8.101 10.217 0.621 1.00 64.12 173 LEU A O 1
ATOM 1441 N N . GLU A 1 174 ? -10.036 11.053 1.408 1.00 56.47 174 GLU A N 1
ATOM 1442 C CA . GLU A 1 174 ? -10.354 11.755 0.162 1.00 56.47 174 GLU A CA 1
ATOM 1443 C C . GLU A 1 174 ? -9.204 12.704 -0.232 1.00 56.47 174 GLU A C 1
ATOM 1445 O O . GLU A 1 174 ? -8.546 13.303 0.624 1.00 56.47 174 GLU A O 1
ATOM 1450 N N . ASP A 1 175 ? -8.926 12.828 -1.535 1.00 53.84 175 ASP A N 1
ATOM 1451 C CA . ASP A 1 175 ? -7.902 13.739 -2.055 1.00 53.84 175 ASP A CA 1
ATOM 1452 C C . ASP A 1 175 ? -8.241 15.181 -1.635 1.00 53.84 175 ASP A C 1
ATOM 1454 O O . ASP A 1 175 ? -9.105 15.837 -2.214 1.00 53.84 175 ASP A O 1
ATOM 1458 N N . GLU A 1 176 ? -7.586 15.674 -0.581 1.00 56.66 176 GLU A N 1
ATOM 1459 C CA . GLU A 1 176 ? -8.006 16.940 0.013 1.00 56.66 176 GLU A CA 1
ATOM 1460 C C . GLU A 1 176 ? -7.610 18.176 -0.806 1.00 56.66 176 GLU A C 1
ATOM 1462 O O . GLU A 1 176 ? -6.557 18.240 -1.457 1.00 56.66 176 GLU A O 1
ATOM 1467 N N . SER A 1 177 ? -8.464 19.194 -0.668 1.00 57.09 177 SER A N 1
ATOM 1468 C CA . SER A 1 177 ? -8.299 20.554 -1.167 1.00 57.09 177 SER A CA 1
ATOM 1469 C C . SER A 1 177 ? -6.998 21.214 -0.686 1.00 57.09 177 SER A C 1
ATOM 1471 O O . SER A 1 177 ? -6.338 20.799 0.269 1.00 57.09 177 SER A O 1
ATOM 1473 N N . GLU A 1 178 ? -6.622 22.299 -1.354 1.00 58.31 178 GLU A N 1
ATOM 1474 C CA . GLU A 1 178 ? -5.400 23.063 -1.082 1.00 58.31 178 GLU A CA 1
ATOM 1475 C C . GLU A 1 178 ? -5.303 23.580 0.371 1.00 58.31 178 GLU A C 1
ATOM 1477 O O . GLU A 1 178 ? -4.209 23.662 0.931 1.00 58.31 178 GLU A O 1
ATOM 1482 N N . GLU A 1 179 ? -6.439 23.815 1.031 1.00 57.44 179 GLU A N 1
ATOM 1483 C CA . GLU A 1 179 ? -6.523 24.228 2.442 1.00 57.44 179 GLU A CA 1
ATOM 1484 C C . GLU A 1 179 ? -5.975 23.166 3.403 1.00 57.44 179 GLU A C 1
ATOM 1486 O O . GLU A 1 179 ? -5.229 23.475 4.334 1.00 57.44 179 GLU A O 1
ATOM 1491 N N . ALA A 1 180 ? -6.258 21.892 3.140 1.00 60.34 180 ALA A N 1
ATOM 1492 C CA . ALA A 1 180 ? -5.778 20.794 3.966 1.00 60.34 180 ALA A CA 1
ATOM 1493 C C . ALA A 1 180 ? -4.268 20.542 3.828 1.00 60.34 180 ALA A C 1
ATOM 1495 O O . ALA A 1 180 ? -3.643 19.989 4.744 1.00 60.34 180 ALA A O 1
ATOM 1496 N N . ARG A 1 181 ? -3.678 20.948 2.691 1.00 61.72 181 ARG A N 1
ATOM 1497 C CA . ARG A 1 181 ? -2.220 20.973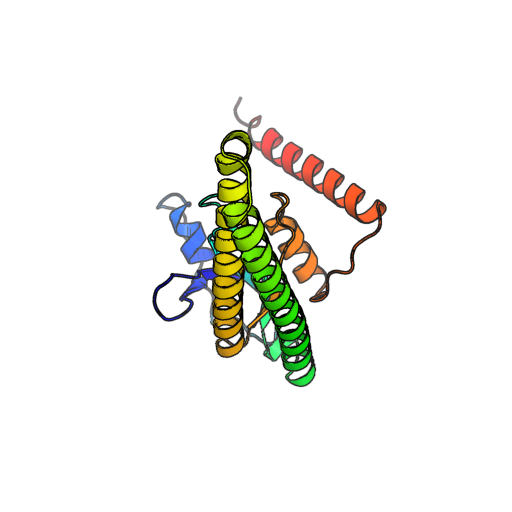 2.485 1.00 61.72 181 ARG A CA 1
ATOM 1498 C C . ARG A 1 181 ? -1.571 22.097 3.288 1.00 61.72 181 ARG A C 1
ATOM 1500 O O . ARG A 1 181 ? -0.500 21.890 3.859 1.00 61.72 181 ARG A O 1
ATOM 1507 N N . GLN A 1 182 ? -2.219 23.259 3.356 1.00 68.94 182 GLN A N 1
ATOM 1508 C CA . GLN A 1 182 ? -1.720 24.403 4.115 1.00 68.94 182 GLN A CA 1
ATOM 1509 C C . GLN A 1 182 ? -1.698 24.111 5.622 1.00 68.94 182 GLN A C 1
ATOM 1511 O O . GLN A 1 182 ? -0.669 24.314 6.264 1.00 68.94 182 GLN A O 1
ATOM 1516 N N . GLU A 1 183 ? -2.765 23.515 6.162 1.00 69.88 183 GLU A N 1
ATOM 1517 C CA . GLU A 1 183 ? -2.837 23.104 7.573 1.00 69.88 183 GLU A CA 1
ATOM 1518 C C . GLU A 1 183 ? -1.693 22.140 7.960 1.00 69.88 183 GLU A C 1
ATOM 1520 O O . GLU A 1 183 ? -1.093 22.245 9.032 1.00 69.88 183 GLU A O 1
ATOM 1525 N N . GLN A 1 184 ? -1.303 21.233 7.058 1.00 61.72 184 GLN A N 1
ATOM 1526 C CA . GLN A 1 184 ? -0.156 20.347 7.284 1.00 61.72 184 GLN A CA 1
ATOM 1527 C C . GLN A 1 184 ? 1.191 21.053 7.247 1.00 61.72 184 GLN A C 1
ATOM 1529 O O . GLN A 1 184 ? 2.093 20.695 8.012 1.00 61.72 184 GLN A O 1
ATOM 1534 N N . LEU A 1 185 ? 1.365 22.018 6.344 1.00 69.38 185 LEU A N 1
ATOM 1535 C CA . LEU A 1 185 ? 2.579 22.822 6.313 1.00 69.38 185 LEU A CA 1
ATOM 1536 C C . LEU A 1 185 ? 2.738 23.566 7.645 1.00 69.38 185 LEU A C 1
ATOM 1538 O O . LEU A 1 185 ? 3.826 23.560 8.228 1.00 69.38 185 LEU A O 1
ATOM 1542 N N . ASP A 1 186 ? 1.637 24.098 8.170 1.00 69.44 186 ASP A N 1
ATOM 1543 C CA . ASP A 1 186 ? 1.598 24.805 9.445 1.00 69.44 186 ASP A CA 1
ATOM 1544 C C . ASP A 1 186 ? 1.924 23.869 10.622 1.00 69.44 186 ASP A C 1
ATOM 1546 O O . ASP A 1 186 ? 2.761 24.208 11.466 1.00 69.44 186 ASP A O 1
ATOM 1550 N N . LEU A 1 187 ? 1.386 22.642 10.632 1.00 67.38 187 LEU A N 1
ATOM 1551 C CA . LEU A 1 187 ? 1.746 21.611 11.616 1.00 67.38 187 LEU A CA 1
ATOM 1552 C C . LEU A 1 187 ? 3.233 21.224 11.546 1.00 67.38 187 LEU A C 1
ATOM 1554 O O . LEU A 1 187 ? 3.879 21.071 12.585 1.00 67.38 187 LEU A O 1
ATOM 1558 N N . ARG A 1 188 ? 3.821 21.114 10.345 1.00 64.19 188 ARG A N 1
ATOM 1559 C CA . ARG A 1 188 ? 5.264 20.840 10.177 1.00 64.19 188 ARG A CA 1
ATOM 1560 C C . ARG A 1 188 ? 6.123 21.988 10.698 1.00 64.19 188 ARG A C 1
ATOM 1562 O O . ARG A 1 188 ? 7.160 21.740 11.319 1.00 64.19 188 ARG A O 1
ATOM 1569 N N . ILE A 1 189 ? 5.709 23.230 10.456 1.00 68.19 189 ILE A N 1
ATOM 1570 C CA . ILE A 1 189 ? 6.383 24.424 10.975 1.00 68.19 189 ILE A CA 1
ATOM 1571 C C . ILE A 1 189 ? 6.304 24.442 12.506 1.00 68.19 189 ILE A C 1
ATOM 1573 O O . ILE A 1 189 ? 7.325 24.655 13.163 1.00 68.19 189 ILE A O 1
ATOM 1577 N N . ALA A 1 190 ? 5.134 24.161 13.081 1.00 65.31 190 ALA A N 1
ATOM 1578 C CA . ALA A 1 190 ? 4.937 24.105 14.527 1.00 65.31 190 ALA A CA 1
ATOM 1579 C C . ALA A 1 190 ? 5.768 22.990 15.189 1.00 65.31 190 ALA A C 1
ATOM 1581 O O . ALA A 1 190 ? 6.480 23.245 16.161 1.00 65.31 190 ALA A O 1
ATOM 1582 N N . ALA A 1 191 ? 5.765 21.779 14.623 1.00 60.00 191 ALA A N 1
ATOM 1583 C CA . ALA A 1 191 ? 6.561 20.658 15.122 1.00 60.00 191 ALA A CA 1
ATOM 1584 C C . ALA A 1 191 ? 8.070 20.959 15.082 1.00 60.00 191 ALA A C 1
ATOM 1586 O O . ALA A 1 191 ? 8.779 20.700 16.053 1.00 60.00 191 ALA A O 1
ATOM 1587 N N . ARG A 1 192 ? 8.564 21.581 14.000 1.00 61.38 192 ARG A N 1
ATOM 1588 C CA . ARG A 1 192 ? 9.968 22.019 13.904 1.00 61.38 192 ARG A CA 1
ATOM 1589 C C . ARG A 1 192 ? 10.328 23.063 14.956 1.00 61.38 192 ARG A C 1
ATOM 1591 O O . ARG A 1 192 ? 11.395 22.952 15.551 1.00 61.38 192 ARG A O 1
ATOM 1598 N N . ARG A 1 193 ? 9.446 24.035 15.209 1.00 58.97 193 ARG A N 1
ATOM 1599 C CA . ARG A 1 193 ? 9.651 25.066 16.242 1.00 58.97 193 ARG A CA 1
ATOM 1600 C C . ARG A 1 193 ? 9.740 24.467 17.647 1.00 58.97 193 ARG A C 1
ATOM 1602 O O . ARG A 1 193 ? 10.593 24.885 18.424 1.00 58.97 193 ARG A O 1
ATOM 1609 N N . ASN A 1 194 ? 8.920 23.461 17.948 1.00 54.88 194 ASN A N 1
ATOM 1610 C CA . ASN A 1 194 ? 8.948 22.775 19.243 1.00 54.88 194 ASN A CA 1
ATOM 1611 C C . ASN A 1 194 ? 10.218 21.929 19.432 1.00 54.88 194 ASN A C 1
ATOM 1613 O O . ASN A 1 194 ? 10.767 21.891 20.529 1.00 54.88 194 ASN A O 1
ATOM 1617 N N . ILE A 1 195 ? 10.733 21.312 18.363 1.00 50.12 195 ILE A N 1
ATOM 1618 C CA . ILE A 1 195 ? 12.000 20.563 18.400 1.00 50.12 195 ILE A CA 1
ATOM 1619 C C . ILE A 1 195 ? 13.198 21.509 18.579 1.00 50.12 195 ILE A C 1
ATOM 1621 O O . ILE A 1 195 ? 14.096 21.215 19.363 1.00 50.12 195 ILE A O 1
ATOM 1625 N N . SER A 1 196 ? 13.206 22.669 17.916 1.00 49.78 196 SER A N 1
ATOM 1626 C CA . SER A 1 196 ? 14.278 23.661 18.081 1.00 49.78 196 SER A CA 1
ATOM 1627 C C . SER A 1 196 ? 14.217 24.408 19.420 1.00 49.78 196 SER A C 1
ATOM 1629 O O . SER A 1 196 ? 15.251 24.833 19.922 1.00 49.78 196 SER A O 1
ATOM 1631 N N . GLY A 1 197 ? 13.031 24.539 20.028 1.00 43.00 197 GLY A N 1
ATOM 1632 C CA . GLY A 1 197 ? 12.867 25.123 21.366 1.00 43.00 197 GLY A CA 1
ATOM 1633 C C . GLY A 1 197 ? 13.414 24.240 22.494 1.00 43.00 197 GLY A C 1
ATOM 1634 O O . GLY A 1 197 ? 13.845 24.757 23.520 1.00 43.00 197 GLY A O 1
ATOM 1635 N N . LEU A 1 198 ? 13.471 22.919 22.288 1.00 45.44 198 LEU A N 1
ATOM 1636 C CA . LEU A 1 198 ? 14.094 21.977 23.226 1.00 45.44 198 LEU A CA 1
ATOM 1637 C C . LEU A 1 198 ? 15.633 22.031 23.207 1.00 45.44 198 LEU A C 1
ATOM 1639 O O . LEU A 1 198 ? 16.259 21.577 24.158 1.00 45.44 198 LEU A O 1
ATOM 1643 N N . GLN A 1 199 ? 16.249 22.613 22.171 1.00 43.22 199 GLN A N 1
ATOM 1644 C CA . GLN A 1 199 ? 17.709 22.780 22.080 1.00 43.22 199 GLN A CA 1
ATOM 1645 C C . GLN A 1 199 ? 18.230 24.076 22.722 1.00 43.22 199 GLN A C 1
ATOM 1647 O O . GLN A 1 199 ? 19.439 24.254 22.823 1.00 43.22 199 GLN A O 1
ATOM 1652 N N . THR A 1 200 ? 17.352 24.978 23.173 1.00 46.16 200 THR A N 1
ATOM 1653 C CA . THR A 1 200 ? 17.742 26.255 23.804 1.00 46.16 200 THR A CA 1
ATOM 1654 C C . THR A 1 200 ? 17.545 26.282 25.321 1.00 46.16 200 THR A C 1
ATOM 1656 O O . THR A 1 200 ? 17.682 27.334 25.936 1.00 46.16 200 THR A O 1
ATOM 1659 N N . CYS A 1 201 ? 17.236 25.141 25.939 1.00 42.00 201 CYS A N 1
ATOM 1660 C CA . CYS A 1 201 ? 17.133 24.997 27.392 1.00 42.00 201 CYS A CA 1
ATOM 1661 C C . CYS A 1 201 ? 18.367 24.298 27.990 1.00 42.00 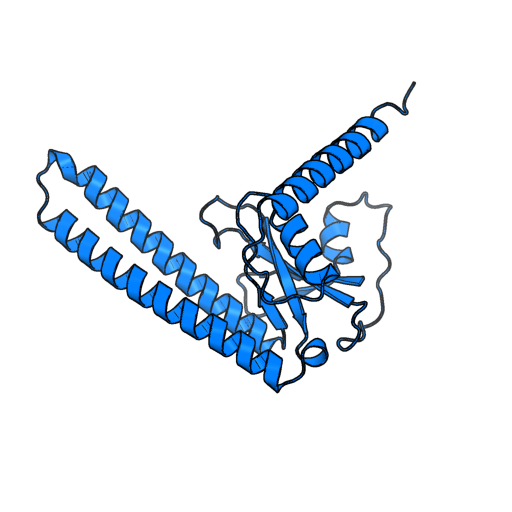201 CYS A C 1
ATOM 1663 O O . CYS A 1 201 ? 18.228 23.468 28.877 1.00 42.00 201 CYS A O 1
ATOM 1665 N N . GLU A 1 202 ? 19.566 24.630 27.514 1.00 46.69 202 GLU A N 1
ATOM 1666 C CA . GLU A 1 202 ? 20.809 24.463 28.274 1.00 46.69 202 GLU A CA 1
ATOM 1667 C C . GLU A 1 202 ? 21.632 25.746 28.114 1.00 46.69 202 GLU A C 1
ATOM 1669 O O . GLU A 1 202 ? 22.037 26.108 27.007 1.00 46.69 202 GLU A O 1
ATOM 1674 N N . GLY A 1 203 ? 21.802 26.458 29.231 1.00 38.16 203 GLY A N 1
ATOM 1675 C CA . GLY A 1 203 ? 22.458 27.760 29.344 1.00 38.16 203 GLY A CA 1
ATOM 1676 C C . GLY A 1 203 ? 21.952 28.524 30.554 1.00 38.16 203 GLY A C 1
ATOM 1677 O O . GLY A 1 203 ? 21.145 29.454 30.345 1.00 38.16 203 GLY A O 1
#